Protein AF-A0A2N6AEU6-F1 (afdb_monomer_lite)

pLDDT: mean 88.81, std 8.52, range [43.31, 97.0]

Radius of gyration: 17.09 Å; chains: 1; bounding box: 37×37×61 Å

Foldseek 3Di:
DDDPAFDDDPNAGAWDWLQNCCCVPPVDSDPVCSVVSVVVVVVVPQDDDDDDLQCAAAQVSHTFQSVVSVVVVVVCVVVVAFEKEWDWADPDPFKIKIWIAGPVRTIIIHIATPVCRLVRVLSRQVNVCVVVVGAYEYRYGHNVNVSQLVCQVVVVHQFNDDDDPYTYGYDNVRHPVSVVVVVVVVVVVD

Sequence (190 aa):
MIPQHNLKKNSQNLFWTTHSLFEPLYGSTADTNTRATEREIEKSGIFPGYLKEAQVTDYLGRLAKKLVLFSVVNKQKVKRHLVLFAQLKKIDNKQSILLLHDGRLRRRWAFLENDSLIDDLKKCLQILVAQEQRNITLIPSGEVVKWLCEISKDAGSSILESFDEFKLDAPFEIYQSFIDDISRSTLYSL

Secondary structure (DSSP, 8-state):
----S-EEETTEEE-EETGGGHHHHHS---GGGHHHHHHHHHHH--SPPPPPGGG-B-TTSPBP-HHHHHHHHHHHHHTT-EEEEEEEEE-SSSEEEEEEE-TT--EEEEEEEGGGHHHHHHHHHHHHHHHH-S-EEEEEETHHHHHHHHHHHHHTSSEEEEETTEEEE--GGG-HHHHHHHHHHHHT--

Structure (mmCIF, N/CA/C/O backbone):
data_AF-A0A2N6AEU6-F1
#
_entry.id   AF-A0A2N6AEU6-F1
#
loop_
_atom_site.group_PDB
_atom_site.id
_atom_site.type_symbol
_atom_site.label_atom_id
_atom_site.label_alt_id
_atom_site.label_comp_id
_atom_site.label_asym_id
_atom_site.label_entity_id
_atom_site.label_seq_id
_atom_site.pdbx_PDB_ins_code
_atom_site.Cartn_x
_atom_site.Cartn_y
_atom_site.Cartn_z
_atom_site.occupancy
_atom_site.B_iso_or_equiv
_atom_site.auth_seq_id
_atom_site.auth_comp_id
_atom_site.auth_asym_id
_atom_site.auth_atom_id
_atom_site.pdbx_PDB_model_num
ATOM 1 N N . MET A 1 1 ? 13.573 -10.209 -17.061 1.00 76.62 1 MET A N 1
ATOM 2 C CA . MET A 1 1 ? 13.696 -10.225 -15.583 1.00 76.62 1 MET A CA 1
ATOM 3 C C . MET A 1 1 ? 13.052 -8.957 -15.049 1.00 76.62 1 MET A C 1
ATOM 5 O O . MET A 1 1 ? 13.258 -7.916 -15.658 1.00 76.62 1 MET A O 1
ATOM 9 N N . ILE A 1 2 ? 12.256 -9.032 -13.979 1.00 85.12 2 ILE A N 1
ATOM 10 C CA . ILE A 1 2 ? 11.606 -7.840 -13.407 1.00 85.12 2 ILE A CA 1
ATOM 11 C C . ILE A 1 2 ? 12.647 -7.018 -12.635 1.00 85.12 2 ILE A C 1
ATOM 13 O O . ILE A 1 2 ? 13.365 -7.603 -11.823 1.00 85.12 2 ILE A O 1
ATOM 17 N N . PRO A 1 3 ? 12.745 -5.696 -12.862 1.00 87.12 3 PRO A N 1
ATOM 18 C CA . PRO A 1 3 ? 13.630 -4.826 -12.094 1.00 87.12 3 PRO A CA 1
ATOM 19 C C . PRO A 1 3 ? 13.337 -4.879 -10.586 1.00 87.12 3 PRO A C 1
ATOM 21 O O . PRO A 1 3 ? 12.188 -4.732 -10.175 1.00 87.12 3 PRO A O 1
ATOM 24 N N . GLN A 1 4 ? 14.383 -5.056 -9.772 1.00 87.81 4 GLN A N 1
ATOM 25 C CA . GLN A 1 4 ? 14.322 -5.092 -8.299 1.00 87.81 4 GLN A CA 1
ATOM 26 C C . GLN A 1 4 ? 14.890 -3.813 -7.662 1.00 87.81 4 GLN A C 1
ATOM 28 O O . GLN A 1 4 ? 15.719 -3.835 -6.760 1.00 87.81 4 GLN A O 1
ATOM 33 N N . HIS A 1 5 ? 14.505 -2.669 -8.213 1.00 88.81 5 HIS A N 1
ATOM 34 C CA . HIS A 1 5 ? 14.852 -1.342 -7.711 1.00 88.81 5 HIS A CA 1
ATOM 35 C C . HIS A 1 5 ? 13.708 -0.388 -8.036 1.00 88.81 5 HIS A C 1
ATOM 37 O O . HIS A 1 5 ? 12.913 -0.672 -8.929 1.00 88.81 5 HIS A O 1
ATOM 43 N N . ASN A 1 6 ? 13.606 0.746 -7.344 1.00 89.75 6 ASN A N 1
ATOM 44 C CA . ASN A 1 6 ? 12.576 1.744 -7.645 1.00 89.75 6 ASN A CA 1
ATOM 45 C C . ASN A 1 6 ? 12.786 2.388 -9.018 1.00 89.75 6 ASN A C 1
ATOM 47 O O . ASN A 1 6 ? 13.917 2.701 -9.393 1.00 89.75 6 ASN A O 1
ATOM 51 N N . LEU A 1 7 ? 11.690 2.613 -9.750 1.00 87.81 7 LEU A N 1
ATOM 52 C CA . LEU A 1 7 ? 11.720 3.353 -11.007 1.00 87.81 7 LEU A CA 1
ATOM 53 C C . LEU A 1 7 ? 12.266 4.753 -10.726 1.00 87.81 7 LEU A C 1
ATOM 55 O O . LEU A 1 7 ? 11.830 5.397 -9.776 1.00 87.81 7 LEU A O 1
ATOM 59 N N . LYS A 1 8 ? 13.199 5.232 -11.550 1.00 88.69 8 LYS A N 1
ATOM 60 C CA . LYS A 1 8 ? 13.748 6.584 -11.423 1.00 88.69 8 LYS A CA 1
ATOM 61 C C . LYS A 1 8 ? 13.391 7.426 -12.636 1.00 88.69 8 LYS A C 1
ATOM 63 O O . LYS A 1 8 ? 13.631 7.017 -13.768 1.00 88.69 8 LYS A O 1
ATOM 68 N N . LYS A 1 9 ? 12.878 8.631 -12.396 1.00 83.44 9 LYS A N 1
ATOM 69 C CA . LYS A 1 9 ? 12.691 9.669 -13.416 1.00 83.44 9 LYS A CA 1
ATOM 70 C C . LYS A 1 9 ? 13.196 10.989 -12.854 1.00 83.44 9 LYS A C 1
ATOM 72 O O . LYS A 1 9 ? 12.788 11.376 -11.768 1.00 83.44 9 LYS A O 1
ATOM 77 N N . ASN A 1 10 ? 14.103 11.663 -13.564 1.00 81.88 10 ASN A N 1
ATOM 78 C CA . ASN A 1 10 ? 14.735 12.910 -13.104 1.00 81.88 10 ASN A CA 1
ATOM 79 C C . ASN A 1 10 ? 15.289 12.806 -11.664 1.00 81.88 10 ASN A C 1
ATOM 81 O O . ASN A 1 10 ? 15.075 13.692 -10.843 1.00 81.88 10 ASN A O 1
ATOM 85 N N . SER A 1 11 ? 15.951 11.687 -11.345 1.00 79.44 11 SER A N 1
ATOM 86 C CA . SER A 1 11 ? 16.486 11.363 -10.008 1.00 79.44 11 SER A CA 1
ATOM 87 C C . SER A 1 11 ? 15.453 11.187 -8.884 1.00 79.44 11 SER A C 1
ATOM 89 O O . SER A 1 11 ? 15.843 10.951 -7.743 1.00 79.44 11 SER A O 1
ATOM 91 N N . GLN A 1 12 ? 14.154 11.229 -9.187 1.00 80.12 12 GLN A N 1
ATOM 92 C CA . GLN A 1 12 ? 13.081 10.938 -8.239 1.00 80.12 12 GLN A CA 1
ATOM 93 C C . GLN A 1 12 ? 12.627 9.486 -8.373 1.00 80.12 12 GLN A C 1
ATOM 95 O O . GLN A 1 12 ? 12.491 8.970 -9.487 1.00 80.12 12 GLN A O 1
ATOM 100 N N . ASN A 1 13 ? 12.391 8.833 -7.235 1.00 87.75 13 ASN A N 1
ATOM 101 C CA . ASN A 1 13 ? 11.775 7.511 -7.207 1.00 87.75 13 ASN A CA 1
ATOM 102 C C . ASN A 1 13 ? 10.296 7.627 -7.604 1.00 87.75 13 ASN A C 1
ATOM 104 O O . ASN A 1 13 ? 9.620 8.577 -7.220 1.00 87.75 13 ASN A O 1
ATOM 108 N N . LEU A 1 14 ? 9.804 6.643 -8.347 1.00 90.00 14 LEU A N 1
ATOM 109 C CA . LEU A 1 14 ? 8.418 6.512 -8.780 1.00 90.00 14 LEU A CA 1
ATOM 110 C C . LEU A 1 14 ? 7.903 5.107 -8.477 1.00 90.00 14 LEU A C 1
ATOM 112 O O . LEU A 1 14 ? 8.677 4.149 -8.382 1.00 90.00 14 LEU A O 1
ATOM 116 N N . PHE A 1 15 ? 6.579 4.979 -8.399 1.00 93.62 15 PHE A N 1
ATOM 117 C CA . PHE A 1 15 ? 5.956 3.663 -8.395 1.00 93.62 15 PHE A CA 1
ATOM 118 C C . PHE A 1 15 ? 6.079 3.023 -9.769 1.00 93.62 15 PHE A C 1
ATOM 120 O O . PHE A 1 15 ? 5.774 3.632 -10.799 1.00 93.62 15 PHE A O 1
ATOM 127 N N . TRP A 1 16 ? 6.429 1.745 -9.768 1.00 94.06 16 TRP A N 1
ATOM 128 C CA . TRP A 1 16 ? 6.216 0.901 -10.925 1.00 94.06 16 TRP A CA 1
ATOM 129 C C . TRP A 1 16 ? 4.729 0.668 -11.152 1.00 94.06 16 TRP A C 1
ATOM 131 O O . TRP A 1 16 ? 3.941 0.624 -10.211 1.00 94.06 16 TRP A O 1
ATOM 141 N N . THR A 1 17 ? 4.362 0.457 -12.408 1.00 92.81 17 THR A N 1
ATOM 142 C CA . THR A 1 17 ? 3.053 -0.020 -12.856 1.00 92.81 17 THR A CA 1
ATOM 143 C C . THR A 1 17 ? 3.270 -1.120 -13.890 1.00 92.81 17 THR A C 1
ATOM 145 O O . THR A 1 17 ? 4.367 -1.252 -14.437 1.00 92.81 17 THR A O 1
ATOM 148 N N . THR A 1 18 ? 2.228 -1.880 -14.230 1.00 90.94 18 THR A N 1
ATOM 149 C CA . THR A 1 18 ? 2.314 -2.844 -15.340 1.00 90.94 18 THR A CA 1
ATOM 150 C C . THR A 1 18 ? 2.801 -2.166 -16.629 1.00 90.94 18 THR A C 1
ATOM 152 O O . THR A 1 18 ? 3.679 -2.690 -17.303 1.00 90.94 18 THR A O 1
ATOM 155 N N . HIS A 1 19 ? 2.304 -0.966 -16.944 1.00 90.06 19 HIS A N 1
ATOM 156 C CA . HIS A 1 19 ? 2.711 -0.237 -18.147 1.00 90.06 19 HIS A CA 1
ATOM 157 C C . HIS A 1 19 ? 4.175 0.230 -18.086 1.00 90.06 19 HIS A C 1
ATOM 159 O O . HIS A 1 19 ? 4.891 0.171 -19.082 1.00 90.06 19 HIS A O 1
ATOM 165 N N . SER A 1 20 ? 4.670 0.659 -16.918 1.00 90.81 20 SER A N 1
ATOM 166 C CA . SER A 1 20 ? 6.065 1.112 -16.801 1.00 90.81 20 SER A CA 1
ATOM 167 C C . SER A 1 20 ? 7.089 -0.019 -16.960 1.00 90.81 20 SER A C 1
ATOM 169 O O . SER A 1 20 ? 8.274 0.265 -17.101 1.00 90.81 20 SER A O 1
ATOM 171 N N . LEU A 1 21 ? 6.654 -1.284 -16.963 1.00 90.00 21 LEU A N 1
ATOM 172 C CA . LEU A 1 21 ? 7.497 -2.434 -17.295 1.00 90.00 21 LEU A CA 1
ATOM 173 C C . LEU A 1 21 ? 7.624 -2.700 -18.798 1.00 90.00 21 LEU A C 1
ATOM 175 O O . LEU A 1 21 ? 8.474 -3.504 -19.172 1.00 90.00 21 LEU A O 1
ATOM 179 N N . PHE A 1 22 ? 6.827 -2.063 -19.661 1.00 91.06 22 PHE A N 1
ATOM 180 C CA . PHE A 1 22 ? 6.866 -2.380 -21.091 1.00 91.06 22 PHE A CA 1
ATOM 181 C C . PHE A 1 22 ? 8.231 -2.059 -21.701 1.00 91.06 22 PHE A C 1
ATOM 183 O O . PHE A 1 22 ? 8.832 -2.912 -22.352 1.00 91.06 22 PHE A O 1
ATOM 190 N N . GLU A 1 23 ? 8.760 -0.873 -21.400 1.00 88.62 23 GLU A N 1
ATOM 191 C CA . GLU A 1 23 ? 10.058 -0.442 -21.909 1.00 88.62 23 GLU A CA 1
ATOM 192 C C . GLU A 1 23 ? 11.206 -1.335 -21.389 1.00 88.62 23 GLU A C 1
ATOM 194 O O . GLU A 1 23 ? 11.917 -1.908 -22.213 1.00 88.62 23 GLU A O 1
ATOM 199 N N . PRO A 1 24 ? 11.362 -1.594 -20.071 1.00 88.25 24 PRO A N 1
ATOM 200 C CA . PRO A 1 24 ? 12.420 -2.486 -19.584 1.00 88.25 24 PRO A CA 1
ATOM 201 C C . PRO A 1 24 ? 12.330 -3.942 -20.055 1.00 88.25 24 PRO A C 1
ATOM 203 O O . PRO A 1 24 ? 13.353 -4.622 -20.098 1.00 88.25 24 PRO A O 1
ATOM 206 N N . LEU A 1 25 ? 11.127 -4.457 -20.336 1.00 86.88 25 LEU A N 1
ATOM 207 C CA . LEU A 1 25 ? 10.944 -5.861 -20.720 1.00 86.88 25 LEU A CA 1
ATOM 208 C C . LEU A 1 25 ? 10.985 -6.088 -22.233 1.00 86.88 25 LEU A C 1
ATOM 210 O O . LEU A 1 25 ? 11.421 -7.156 -22.659 1.00 86.88 25 LEU A O 1
ATOM 214 N N . TYR A 1 26 ? 10.526 -5.121 -23.029 1.00 88.69 26 TYR A N 1
ATOM 215 C CA . TYR A 1 26 ? 10.305 -5.303 -24.467 1.00 88.69 26 TYR A CA 1
ATOM 216 C C . TYR A 1 26 ? 10.955 -4.223 -25.340 1.00 88.69 26 TYR A C 1
ATOM 218 O O . TYR A 1 26 ? 10.874 -4.333 -26.561 1.00 88.69 26 TYR A O 1
ATOM 226 N N . GLY A 1 27 ? 11.571 -3.187 -24.755 1.00 86.69 27 GLY A N 1
ATOM 227 C CA . GLY A 1 27 ? 12.130 -2.050 -25.503 1.00 86.69 27 GLY A CA 1
ATOM 228 C C . GLY A 1 27 ? 11.072 -1.276 -26.296 1.00 86.69 27 GLY A C 1
ATOM 229 O O . GLY A 1 27 ? 11.350 -0.757 -27.375 1.00 86.69 27 GLY A O 1
ATOM 230 N N . SER A 1 28 ? 9.823 -1.312 -25.828 1.00 84.19 28 SER A N 1
ATOM 231 C CA . SER A 1 28 ? 8.687 -0.653 -26.461 1.00 84.19 28 SER A CA 1
ATOM 232 C C . SER A 1 28 ? 7.642 -0.302 -25.416 1.00 84.19 28 SER A C 1
ATOM 234 O O . SER A 1 28 ? 7.378 -1.089 -24.511 1.00 84.19 28 SER A O 1
ATOM 236 N N . THR A 1 29 ? 6.967 0.828 -25.596 1.00 82.12 29 THR A N 1
ATOM 237 C CA . THR A 1 29 ? 5.825 1.269 -24.784 1.00 82.12 29 THR A CA 1
ATOM 238 C C . THR A 1 29 ? 4.469 0.856 -25.368 1.00 82.12 29 THR A C 1
ATOM 240 O O . THR A 1 29 ? 3.437 1.351 -24.928 1.00 82.12 29 THR A O 1
ATOM 243 N N . ALA A 1 30 ? 4.440 -0.042 -26.359 1.00 81.62 30 ALA A N 1
ATOM 244 C CA . ALA A 1 30 ? 3.199 -0.464 -27.001 1.00 81.62 30 ALA A CA 1
ATOM 245 C C . ALA A 1 30 ? 2.275 -1.265 -26.059 1.00 81.62 30 ALA A C 1
ATOM 247 O O . ALA A 1 30 ? 2.675 -2.270 -25.463 1.00 81.62 30 ALA A O 1
ATOM 248 N N . ASP A 1 31 ? 0.994 -0.882 -26.016 1.00 75.88 31 ASP A N 1
ATOM 249 C CA . ASP A 1 31 ? -0.039 -1.485 -25.153 1.00 75.88 31 ASP A CA 1
ATOM 250 C C . ASP A 1 31 ? -0.320 -2.973 -25.418 1.00 75.88 31 ASP A C 1
ATOM 252 O O . ASP A 1 31 ? -0.860 -3.686 -24.560 1.00 75.88 31 ASP A O 1
ATOM 256 N N . THR A 1 32 ? 0.104 -3.483 -26.577 1.00 80.38 32 THR A N 1
ATOM 257 C CA . THR A 1 32 ? 0.002 -4.901 -26.952 1.00 80.38 32 THR A CA 1
ATOM 258 C C . THR A 1 32 ? 0.726 -5.831 -25.976 1.00 80.38 32 THR A C 1
ATOM 260 O O . THR A 1 32 ? 0.408 -7.019 -25.912 1.00 80.38 32 THR A O 1
ATOM 263 N N . ASN A 1 33 ? 1.650 -5.301 -25.169 1.00 83.56 33 ASN A N 1
ATOM 264 C CA . ASN A 1 33 ? 2.469 -6.079 -24.245 1.00 83.56 33 ASN A CA 1
ATOM 265 C C . ASN A 1 33 ? 1.789 -6.384 -22.902 1.00 83.56 33 ASN A C 1
ATOM 267 O O . ASN A 1 33 ? 2.303 -7.197 -22.140 1.00 83.56 33 ASN A O 1
ATOM 271 N N . THR A 1 34 ? 0.602 -5.830 -22.621 1.00 86.06 34 THR A N 1
ATOM 272 C CA . THR A 1 34 ? -0.073 -5.957 -21.312 1.00 86.06 34 THR A CA 1
ATOM 273 C C . THR A 1 34 ? -0.162 -7.402 -20.797 1.00 86.06 34 THR A C 1
ATOM 275 O O . THR A 1 34 ? 0.255 -7.691 -19.676 1.00 86.06 34 THR A O 1
ATOM 278 N N . ARG A 1 35 ? -0.670 -8.339 -21.613 1.00 86.31 35 ARG A N 1
ATOM 279 C CA . ARG A 1 35 ? -0.821 -9.752 -21.204 1.00 86.31 35 ARG A CA 1
ATOM 280 C C . ARG A 1 35 ? 0.520 -10.454 -20.999 1.00 86.31 35 ARG A C 1
ATOM 282 O O . ARG A 1 35 ? 0.630 -11.312 -20.126 1.00 86.31 35 ARG A O 1
ATOM 289 N N . ALA A 1 36 ? 1.519 -10.116 -21.813 1.00 88.00 36 ALA A N 1
ATOM 290 C CA . ALA A 1 36 ? 2.857 -10.673 -21.680 1.00 88.00 36 ALA A CA 1
ATOM 291 C C . ALA A 1 36 ? 3.505 -10.188 -20.374 1.00 88.00 36 ALA A C 1
ATOM 293 O O . ALA A 1 36 ? 4.039 -11.007 -19.630 1.00 88.00 36 ALA A O 1
ATOM 294 N N . THR A 1 37 ? 3.360 -8.900 -20.051 1.00 89.00 37 THR A N 1
ATOM 295 C CA . THR A 1 37 ? 3.877 -8.307 -18.814 1.00 89.00 37 THR A CA 1
ATOM 296 C C . THR A 1 37 ? 3.255 -8.934 -17.577 1.00 89.00 37 THR A C 1
ATOM 298 O O . THR A 1 37 ? 3.982 -9.330 -16.672 1.00 89.00 37 THR A O 1
ATOM 301 N N . GLU A 1 38 ? 1.925 -9.070 -17.530 1.00 88.44 38 GLU A N 1
ATOM 302 C CA . GLU A 1 38 ? 1.248 -9.702 -16.386 1.00 88.44 38 GLU A CA 1
ATOM 303 C C . GLU A 1 38 ? 1.717 -11.150 -16.188 1.00 88.44 38 GLU A C 1
ATOM 305 O O . GLU A 1 38 ? 1.980 -11.569 -15.063 1.00 88.44 38 GLU A O 1
ATOM 310 N N . ARG A 1 39 ? 1.944 -11.894 -17.279 1.00 87.75 39 ARG A N 1
ATOM 311 C CA . ARG A 1 39 ? 2.505 -13.249 -17.203 1.00 87.75 39 ARG A CA 1
ATOM 312 C C . ARG A 1 39 ? 3.928 -13.260 -16.634 1.00 87.75 39 ARG A C 1
ATOM 314 O O . ARG A 1 39 ? 4.273 -14.177 -15.894 1.00 87.75 39 ARG A O 1
ATOM 321 N N . GLU A 1 40 ? 4.762 -12.277 -16.967 1.00 89.44 40 GLU A N 1
ATOM 322 C CA . GLU A 1 40 ? 6.106 -12.153 -16.386 1.00 89.44 40 GLU A CA 1
ATOM 323 C C . GLU A 1 40 ? 6.054 -11.774 -14.895 1.00 89.44 40 GLU A C 1
ATOM 325 O O . GLU A 1 40 ? 6.785 -12.358 -14.092 1.00 89.44 40 GLU A O 1
ATOM 330 N N . ILE A 1 41 ? 5.138 -10.877 -14.502 1.00 89.38 41 ILE A N 1
ATOM 331 C CA . ILE A 1 41 ? 4.834 -10.542 -13.097 1.00 89.38 41 ILE A CA 1
ATOM 332 C C . ILE A 1 41 ? 4.466 -11.803 -12.313 1.00 89.38 41 ILE A C 1
ATOM 334 O O . ILE A 1 41 ? 5.057 -12.062 -11.265 1.00 89.38 41 ILE A O 1
ATOM 338 N N . GLU A 1 42 ? 3.546 -12.617 -12.824 1.00 87.31 42 GLU A N 1
ATOM 339 C CA . GLU A 1 42 ? 3.122 -13.860 -12.171 1.00 87.31 42 GLU A CA 1
ATOM 340 C C . GLU A 1 42 ? 4.266 -14.872 -12.048 1.00 87.31 42 GLU A C 1
ATOM 342 O O . GLU A 1 42 ? 4.500 -15.408 -10.963 1.00 87.31 42 GLU A O 1
ATOM 347 N N . LYS A 1 43 ? 5.028 -15.088 -13.129 1.00 89.12 43 LYS A N 1
ATOM 348 C CA . LYS A 1 43 ? 6.176 -16.011 -13.135 1.00 89.12 43 LYS A CA 1
ATOM 349 C C . LYS A 1 43 ? 7.260 -15.633 -12.131 1.00 89.12 43 LYS A C 1
ATOM 351 O O . LYS A 1 43 ? 7.959 -16.518 -11.649 1.00 89.12 43 LYS A O 1
ATOM 356 N N . SER A 1 44 ? 7.427 -14.344 -11.832 1.00 87.88 44 SER A N 1
ATOM 357 C CA . SER A 1 44 ? 8.472 -13.890 -10.910 1.00 87.88 44 SER A CA 1
ATOM 358 C C . SER A 1 44 ? 8.278 -14.387 -9.475 1.00 87.88 44 SER A C 1
ATOM 360 O O . SER A 1 44 ? 9.249 -14.476 -8.730 1.00 87.88 44 SER A O 1
ATOM 362 N N . GLY A 1 45 ? 7.036 -14.663 -9.056 1.00 86.38 45 GLY A N 1
ATOM 363 C CA . GLY A 1 45 ? 6.707 -15.078 -7.688 1.00 86.38 45 GLY A CA 1
ATOM 364 C C . GLY A 1 45 ? 6.962 -14.024 -6.598 1.00 86.38 45 GLY A C 1
ATOM 365 O O . GLY A 1 45 ? 6.651 -14.268 -5.427 1.00 86.38 45 GLY A O 1
ATOM 366 N N . ILE A 1 46 ? 7.486 -12.839 -6.940 1.00 86.81 46 ILE A N 1
ATOM 367 C CA . ILE A 1 46 ? 7.885 -11.823 -5.952 1.00 86.81 46 ILE A CA 1
ATOM 368 C C . ILE A 1 46 ? 6.688 -11.051 -5.399 1.00 86.81 46 ILE A C 1
ATOM 370 O O . ILE A 1 46 ? 6.693 -10.666 -4.236 1.00 86.81 46 ILE A O 1
ATOM 374 N N . PHE A 1 47 ? 5.613 -10.894 -6.173 1.00 87.75 47 PHE A N 1
ATOM 375 C CA . PHE A 1 47 ? 4.436 -10.129 -5.757 1.00 87.75 47 PHE A CA 1
ATOM 376 C C . PHE A 1 47 ? 3.446 -10.984 -4.960 1.00 87.75 47 PHE A C 1
ATOM 378 O O . PHE A 1 47 ? 3.314 -12.182 -5.226 1.00 87.75 47 PHE A O 1
ATOM 385 N N . PRO A 1 48 ? 2.753 -10.421 -3.956 1.00 84.19 48 PRO A N 1
ATOM 386 C CA . PRO A 1 48 ? 1.595 -11.088 -3.381 1.00 84.19 48 PRO A CA 1
ATOM 387 C C . PRO A 1 48 ? 0.438 -11.117 -4.394 1.00 84.19 48 PRO A C 1
ATOM 389 O O . PRO A 1 48 ? 0.350 -10.290 -5.306 1.00 84.19 48 PRO A O 1
ATOM 392 N N . GLY A 1 49 ? -0.462 -12.090 -4.237 1.00 85.00 49 GLY A N 1
ATOM 393 C CA . GLY A 1 49 ? -1.726 -12.103 -4.973 1.00 85.00 49 GLY A CA 1
ATOM 394 C C . GLY A 1 49 ? -2.605 -10.910 -4.584 1.00 85.00 49 GLY A C 1
ATOM 395 O O . GLY A 1 49 ? -2.431 -10.336 -3.511 1.00 85.00 49 GLY A O 1
ATOM 396 N N . TYR A 1 50 ? -3.559 -10.553 -5.446 1.00 86.75 50 TYR A N 1
ATOM 397 C CA . TYR A 1 50 ? -4.496 -9.461 -5.175 1.00 86.75 50 TYR A CA 1
ATOM 398 C C . TYR A 1 50 ? -5.300 -9.695 -3.897 1.00 86.75 50 TYR A C 1
ATOM 400 O O . TYR A 1 50 ? -5.824 -10.790 -3.674 1.00 86.75 50 TYR A O 1
ATOM 408 N N . LEU A 1 51 ? -5.462 -8.637 -3.109 1.00 90.62 51 LEU A N 1
ATOM 409 C CA . LEU A 1 51 ? -6.261 -8.661 -1.899 1.00 90.62 51 LEU A CA 1
ATOM 410 C C . LEU A 1 51 ? -7.740 -8.461 -2.233 1.00 90.62 51 LEU A C 1
ATOM 412 O O . LEU A 1 51 ? -8.137 -7.451 -2.815 1.00 90.62 51 LEU A O 1
ATOM 416 N N . LYS A 1 52 ? -8.588 -9.409 -1.832 1.00 89.50 52 LYS A N 1
ATOM 417 C CA . LYS A 1 52 ? -10.040 -9.188 -1.821 1.00 89.50 52 LYS A CA 1
ATOM 418 C C . LYS A 1 52 ? -10.428 -8.444 -0.546 1.00 89.50 52 LYS A C 1
ATOM 420 O O . LYS A 1 52 ? -9.858 -8.697 0.509 1.00 89.50 52 LYS A O 1
ATOM 425 N N . GLU A 1 53 ? -11.473 -7.618 -0.603 1.00 88.62 53 GLU A N 1
ATOM 426 C CA . GLU A 1 53 ? -11.994 -6.887 0.570 1.00 88.62 53 GLU A CA 1
ATOM 427 C C . GLU A 1 53 ? -12.252 -7.808 1.778 1.00 88.62 53 GLU A C 1
ATOM 429 O O . GLU A 1 53 ? -11.938 -7.470 2.914 1.00 88.62 53 GLU A O 1
ATOM 434 N N . ALA A 1 54 ? -12.756 -9.022 1.535 1.00 88.94 54 ALA A N 1
ATOM 435 C CA . ALA A 1 54 ? -13.028 -10.009 2.580 1.00 88.94 54 ALA A CA 1
ATOM 436 C C . ALA A 1 54 ? -11.772 -10.627 3.231 1.00 88.94 54 ALA A C 1
ATOM 438 O O . ALA A 1 54 ? -11.916 -11.376 4.194 1.00 88.94 54 ALA A O 1
ATOM 439 N N . GLN A 1 55 ? -10.580 -10.357 2.693 1.00 93.62 55 GLN A N 1
ATOM 440 C CA . GLN A 1 55 ? -9.287 -10.872 3.153 1.00 93.62 55 GLN A CA 1
ATOM 441 C C . GLN A 1 55 ? -8.442 -9.799 3.850 1.00 93.62 55 GLN A C 1
ATOM 443 O O . GLN A 1 55 ? -7.328 -10.097 4.268 1.00 93.62 55 GLN A O 1
ATOM 448 N N . VAL A 1 56 ? -8.943 -8.565 3.963 1.00 96.25 56 VAL A N 1
ATOM 449 C CA . VAL A 1 56 ? -8.240 -7.485 4.661 1.00 96.25 56 VAL A CA 1
ATOM 450 C C . VAL A 1 56 ? -8.106 -7.851 6.139 1.00 96.25 56 VAL A C 1
ATOM 452 O O . VAL A 1 56 ? -9.105 -8.145 6.802 1.00 96.25 56 VAL A O 1
ATOM 455 N N . THR A 1 57 ? -6.880 -7.816 6.658 1.00 96.62 57 THR A N 1
ATOM 456 C 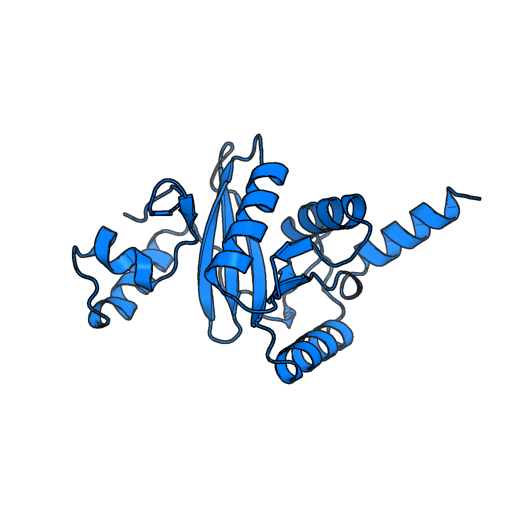CA . THR A 1 57 ? -6.559 -8.114 8.061 1.00 96.62 57 THR A CA 1
ATOM 457 C C . THR A 1 57 ? -5.745 -7.003 8.703 1.00 96.62 57 THR A C 1
ATOM 459 O O . THR A 1 57 ? -5.022 -6.278 8.022 1.00 96.62 57 THR A O 1
ATOM 462 N N . ASP A 1 58 ? -5.798 -6.910 10.028 1.00 95.31 58 ASP A N 1
ATOM 463 C CA . ASP A 1 58 ? -4.829 -6.136 10.799 1.00 95.31 58 ASP A CA 1
ATOM 464 C C . ASP A 1 58 ? -3.444 -6.817 10.851 1.00 95.31 58 ASP A C 1
ATOM 466 O O . ASP A 1 58 ? -3.223 -7.889 10.271 1.00 95.31 58 ASP A O 1
ATOM 470 N N . TYR A 1 59 ? -2.498 -6.188 11.556 1.00 93.69 59 TYR A N 1
ATOM 471 C CA . TYR A 1 59 ? -1.136 -6.701 11.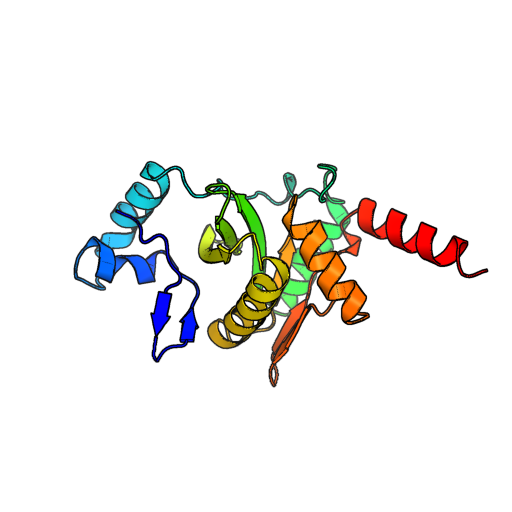739 1.00 93.69 59 TYR A CA 1
ATOM 472 C C . TYR A 1 59 ? -1.047 -7.930 12.664 1.00 93.69 59 TYR A C 1
ATOM 474 O O . TYR A 1 59 ? -0.002 -8.574 12.709 1.00 93.69 59 TYR A O 1
ATOM 482 N N . LEU A 1 60 ? -2.123 -8.274 13.381 1.00 93.81 60 LEU A N 1
ATOM 483 C CA . LEU A 1 60 ? -2.249 -9.500 14.178 1.00 93.81 60 LEU A CA 1
ATOM 484 C C . LEU A 1 60 ? -2.933 -10.630 13.386 1.00 93.81 60 LEU A C 1
ATOM 486 O O . LEU A 1 60 ? -3.185 -11.701 13.936 1.00 93.81 60 LEU A O 1
ATOM 490 N N . GLY A 1 61 ? -3.266 -10.395 12.112 1.00 94.25 61 GLY A N 1
ATOM 491 C CA . GLY A 1 61 ? -3.958 -11.352 11.248 1.00 94.25 61 GLY A CA 1
ATOM 492 C C . GLY A 1 61 ? -5.469 -11.434 11.482 1.00 94.25 61 GLY A C 1
ATOM 493 O O . GLY A 1 61 ? -6.127 -12.306 10.915 1.00 94.25 61 GLY A O 1
ATOM 494 N N . ARG A 1 62 ? -6.055 -10.542 12.288 1.00 95.25 62 ARG A N 1
ATOM 495 C CA . ARG A 1 62 ? -7.505 -10.514 12.523 1.00 95.25 62 ARG A CA 1
ATOM 496 C C . ARG A 1 62 ? -8.192 -9.816 11.357 1.00 95.25 62 ARG A C 1
ATOM 498 O O . ARG A 1 62 ? -7.723 -8.785 10.883 1.00 95.25 62 ARG A O 1
ATOM 505 N N . LEU A 1 63 ? -9.320 -10.353 10.902 1.00 96.69 63 LEU A N 1
ATOM 506 C CA . LEU A 1 63 ? -10.081 -9.763 9.798 1.00 96.69 63 LEU A CA 1
ATOM 507 C C . LEU A 1 63 ? -10.587 -8.356 10.141 1.00 96.69 63 LEU A C 1
ATOM 509 O O . LEU A 1 63 ? -11.062 -8.102 11.249 1.00 96.69 63 LEU A O 1
ATOM 513 N N . ALA A 1 64 ? -10.552 -7.466 9.151 1.00 96.31 64 ALA A N 1
ATOM 514 C CA . ALA A 1 64 ? -11.184 -6.160 9.244 1.00 96.31 64 ALA A CA 1
ATOM 515 C C . ALA A 1 64 ? -12.709 -6.290 9.394 1.00 96.31 64 ALA A C 1
ATOM 517 O O . ALA A 1 64 ? -13.350 -7.230 8.905 1.00 96.31 64 ALA A O 1
ATOM 518 N N . LYS A 1 65 ? -13.317 -5.296 10.045 1.00 95.12 65 LYS A N 1
ATOM 519 C CA . LYS A 1 65 ? -14.767 -5.213 10.237 1.00 95.12 65 LYS A CA 1
ATOM 520 C C . LYS A 1 65 ? -15.452 -4.992 8.888 1.00 95.12 65 LYS A C 1
ATOM 522 O O . LYS A 1 65 ? -15.551 -3.863 8.416 1.00 95.12 65 LYS A O 1
ATOM 527 N N . LYS A 1 66 ? -15.962 -6.070 8.282 1.00 93.31 66 LYS A N 1
ATOM 528 C CA . LYS A 1 66 ? -16.512 -6.083 6.910 1.00 93.31 66 LYS A CA 1
ATOM 529 C C . LYS A 1 66 ? -17.506 -4.953 6.623 1.00 93.31 66 LYS A C 1
ATOM 531 O O . LYS A 1 66 ? -17.381 -4.285 5.604 1.00 93.31 66 LYS A O 1
ATOM 536 N N . LEU A 1 67 ? -18.468 -4.719 7.519 1.00 93.88 67 LEU A N 1
ATOM 537 C CA . LEU A 1 67 ? -19.480 -3.669 7.336 1.00 93.88 67 LEU A CA 1
ATOM 538 C C . LEU A 1 67 ? -18.872 -2.258 7.369 1.00 93.88 67 LEU A C 1
ATOM 540 O O . LEU A 1 67 ? -19.273 -1.399 6.585 1.00 93.88 67 LEU A O 1
ATOM 544 N N . VAL A 1 68 ? -17.885 -2.031 8.241 1.00 94.38 68 VAL A N 1
ATOM 545 C CA . VAL A 1 68 ? -17.173 -0.748 8.337 1.00 94.38 68 VAL A CA 1
ATOM 546 C C . VAL A 1 68 ? -16.329 -0.538 7.085 1.00 94.38 68 VAL A C 1
ATOM 548 O O . VAL A 1 68 ? -16.461 0.497 6.441 1.00 94.38 68 VAL A O 1
ATOM 551 N N . LEU A 1 69 ? -15.551 -1.548 6.680 1.00 95.00 69 LEU A N 1
ATOM 552 C CA . LEU A 1 69 ? -14.746 -1.517 5.458 1.00 95.00 69 LEU A CA 1
ATOM 553 C C . LEU A 1 69 ? -15.603 -1.198 4.226 1.00 95.00 69 LEU A C 1
ATOM 555 O O . LEU A 1 69 ? -15.294 -0.263 3.492 1.00 95.00 69 LEU A O 1
ATOM 559 N N . PHE A 1 70 ? -16.708 -1.920 4.029 1.00 94.56 70 PHE A N 1
ATOM 560 C CA . PHE A 1 70 ? -17.620 -1.685 2.909 1.00 94.56 70 PHE A CA 1
ATOM 561 C C . PHE A 1 70 ? -18.189 -0.258 2.919 1.00 94.56 70 PHE A C 1
ATOM 563 O O . PHE A 1 70 ? -18.210 0.420 1.891 1.00 94.56 70 PHE A O 1
ATOM 570 N N . SER A 1 71 ? -18.614 0.226 4.091 1.00 94.88 71 SER A N 1
ATOM 571 C CA . SER A 1 71 ? -19.117 1.593 4.261 1.00 94.88 71 SER A CA 1
ATOM 572 C C . SER A 1 71 ? -18.058 2.636 3.905 1.00 94.88 71 SER A C 1
ATOM 574 O O . SER A 1 71 ? -18.339 3.563 3.144 1.00 94.88 71 SER A O 1
ATOM 576 N N . VAL A 1 72 ? -16.827 2.466 4.395 1.00 94.19 72 VAL A N 1
ATOM 577 C CA . VAL A 1 72 ? -15.700 3.357 4.101 1.00 94.19 72 VAL A CA 1
ATOM 578 C C . VAL A 1 72 ? -15.394 3.361 2.606 1.00 94.19 72 VAL A C 1
ATOM 580 O O . VAL A 1 72 ? -15.422 4.424 1.989 1.00 94.19 72 VAL A O 1
ATOM 583 N N . VAL A 1 73 ? -15.194 2.194 1.990 1.00 93.81 73 VAL A N 1
ATOM 584 C CA . VAL A 1 73 ? -14.884 2.081 0.555 1.00 93.81 73 VAL A CA 1
ATOM 585 C C . VAL A 1 73 ? -15.955 2.767 -0.297 1.00 93.81 73 VAL A C 1
ATOM 587 O O . VAL A 1 73 ? -15.625 3.529 -1.208 1.00 93.81 73 VAL A O 1
ATOM 590 N N . ASN A 1 74 ? -17.238 2.560 0.008 1.00 94.81 74 ASN A N 1
ATOM 591 C CA . ASN A 1 74 ? -18.324 3.194 -0.738 1.00 94.81 74 ASN A CA 1
ATOM 592 C C . ASN A 1 74 ? -18.365 4.711 -0.547 1.00 94.81 74 ASN A C 1
ATOM 594 O O . ASN A 1 74 ? -18.513 5.439 -1.528 1.00 94.81 74 ASN A O 1
ATOM 598 N N . LYS A 1 75 ? -18.173 5.206 0.682 1.00 95.44 75 LYS A N 1
ATOM 599 C CA . LYS A 1 75 ? -18.096 6.650 0.954 1.00 95.44 75 LYS A CA 1
ATOM 600 C C . LYS A 1 75 ? -16.976 7.311 0.152 1.00 95.44 75 LYS A C 1
ATOM 602 O O . LYS A 1 75 ? -17.197 8.362 -0.447 1.00 95.44 75 LYS A O 1
ATOM 607 N N . GLN A 1 76 ? -15.797 6.693 0.102 1.00 94.44 76 GLN A N 1
ATOM 608 C CA . GLN A 1 76 ? -14.650 7.244 -0.624 1.00 94.44 76 GLN A CA 1
ATOM 609 C C . GLN A 1 76 ? -14.859 7.196 -2.146 1.00 94.44 76 GLN A C 1
ATOM 611 O O . GLN A 1 76 ? -14.558 8.169 -2.839 1.00 94.44 76 GLN A O 1
ATOM 616 N N . LYS A 1 77 ? -15.488 6.132 -2.670 1.00 91.94 77 LYS A N 1
ATOM 617 C CA . LYS A 1 77 ? -15.903 6.055 -4.083 1.00 91.94 77 LYS A CA 1
ATOM 618 C C . LYS A 1 77 ? -16.879 7.173 -4.465 1.00 91.94 77 LYS A C 1
ATOM 620 O O . LYS A 1 77 ? -16.703 7.783 -5.517 1.00 91.94 77 LYS A O 1
ATOM 625 N N . VAL A 1 78 ? -17.867 7.479 -3.616 1.00 95.81 78 VAL A N 1
ATOM 626 C CA . VAL A 1 78 ? -18.816 8.591 -3.842 1.00 95.81 78 VAL A CA 1
ATOM 627 C C . VAL A 1 78 ? -18.086 9.935 -3.898 1.00 95.81 78 VAL A C 1
ATOM 629 O O . VAL A 1 78 ? -18.367 10.749 -4.774 1.00 95.81 78 VAL A O 1
ATOM 632 N N . LYS A 1 79 ? -17.081 10.137 -3.037 1.00 93.62 79 LYS A N 1
ATOM 633 C CA . LYS A 1 79 ? -16.198 11.317 -3.060 1.00 93.62 79 LYS A CA 1
ATOM 634 C C . LYS A 1 79 ? -15.206 11.330 -4.232 1.00 93.62 79 LYS A C 1
ATOM 636 O O . LYS A 1 79 ? -14.422 12.264 -4.350 1.00 93.62 79 LYS A O 1
ATOM 641 N N . ARG A 1 80 ? -15.225 10.309 -5.099 1.00 91.81 80 ARG A N 1
ATOM 642 C CA . ARG A 1 80 ? -14.276 10.093 -6.207 1.00 91.81 80 ARG A CA 1
ATOM 643 C C . ARG A 1 80 ? -12.811 10.003 -5.764 1.00 91.81 80 ARG A C 1
ATOM 645 O O . ARG A 1 80 ? -11.912 10.227 -6.574 1.00 91.81 80 ARG A O 1
ATOM 652 N N . HIS A 1 81 ? -12.568 9.637 -4.507 1.00 95.44 81 HIS A N 1
ATOM 653 C CA . HIS A 1 81 ? -11.226 9.336 -4.027 1.00 95.44 81 HIS A CA 1
ATOM 654 C C . HIS A 1 81 ? -10.732 8.025 -4.647 1.00 95.44 81 HIS A C 1
ATOM 656 O O . HIS A 1 81 ? -11.507 7.102 -4.923 1.00 95.44 81 HIS A O 1
ATOM 662 N N . LEU A 1 82 ? -9.424 7.937 -4.862 1.00 95.81 82 LEU A N 1
ATOM 663 C CA . LEU A 1 82 ? -8.768 6.716 -5.290 1.00 95.81 82 LEU A CA 1
ATOM 664 C C . LEU A 1 82 ? -8.631 5.772 -4.089 1.00 95.81 82 LEU A C 1
ATOM 666 O O . LEU A 1 82 ? -7.891 6.054 -3.156 1.00 95.81 82 LEU A O 1
ATOM 670 N N . VAL A 1 83 ? -9.326 4.636 -4.119 1.00 96.31 83 VAL A N 1
ATOM 671 C CA . VAL A 1 83 ? -9.187 3.598 -3.088 1.00 96.31 83 VAL A CA 1
ATOM 672 C C . VAL A 1 83 ? -8.122 2.594 -3.519 1.00 96.31 83 VAL A C 1
ATOM 674 O O . VAL A 1 83 ? -8.266 1.969 -4.575 1.00 96.31 83 VAL A O 1
ATOM 677 N N . LEU A 1 84 ? -7.081 2.430 -2.702 1.00 97.00 84 LEU A N 1
ATOM 678 C CA . LEU A 1 84 ? -5.982 1.491 -2.933 1.00 97.00 84 LEU A CA 1
ATOM 679 C C . LEU A 1 84 ? -5.876 0.498 -1.785 1.00 97.00 84 LEU A C 1
ATOM 681 O O . LEU A 1 84 ? -5.838 0.896 -0.629 1.00 97.00 84 LEU A O 1
ATOM 685 N N . PHE A 1 85 ? -5.768 -0.786 -2.099 1.00 96.94 85 PHE A N 1
ATOM 686 C CA . PHE A 1 85 ? -5.413 -1.820 -1.135 1.00 96.94 85 PHE A CA 1
ATOM 687 C C . PHE A 1 85 ? -3.898 -1.946 -1.079 1.00 96.94 85 PHE A C 1
ATOM 689 O O . PHE A 1 85 ? -3.268 -2.018 -2.133 1.00 96.94 85 PHE A O 1
ATOM 696 N N . ALA A 1 86 ? -3.330 -1.969 0.125 1.00 96.81 86 ALA A N 1
ATOM 697 C CA . ALA A 1 86 ? -1.892 -2.038 0.341 1.00 96.81 86 ALA A CA 1
ATOM 698 C C . ALA A 1 86 ? -1.485 -3.340 1.031 1.00 96.81 86 ALA A C 1
ATOM 700 O O . ALA A 1 86 ? -2.081 -3.749 2.028 1.00 96.81 86 ALA A O 1
ATOM 701 N N . GLN A 1 87 ? -0.427 -3.960 0.523 1.00 95.81 87 GLN A N 1
ATOM 702 C CA . GLN A 1 87 ? 0.211 -5.139 1.096 1.00 95.81 87 GLN A CA 1
ATOM 703 C C . GLN A 1 87 ? 1.724 -4.933 1.113 1.00 95.81 87 GLN A C 1
ATOM 705 O O . GLN A 1 87 ? 2.286 -4.357 0.184 1.00 95.81 87 GLN A O 1
ATOM 710 N N . LEU A 1 88 ? 2.384 -5.444 2.149 1.00 94.75 88 LEU A N 1
ATOM 711 C CA . LEU A 1 88 ? 3.840 -5.504 2.228 1.00 94.75 88 LEU A CA 1
ATOM 712 C C . LEU A 1 88 ? 4.274 -6.966 2.110 1.00 94.75 88 LEU A C 1
ATOM 714 O O . LEU A 1 88 ? 3.718 -7.830 2.789 1.00 94.75 88 LEU A O 1
ATOM 718 N N . LYS A 1 89 ? 5.255 -7.248 1.253 1.00 92.94 89 LYS A N 1
ATOM 719 C CA . LYS A 1 89 ? 5.862 -8.577 1.129 1.00 92.94 89 LYS A CA 1
ATOM 720 C C . LYS A 1 89 ? 7.376 -8.461 1.223 1.00 92.94 89 LYS A C 1
ATOM 722 O O . LYS A 1 89 ? 7.985 -7.772 0.413 1.00 92.94 89 LYS A O 1
ATOM 727 N N . LYS A 1 90 ? 7.975 -9.160 2.185 1.00 92.12 90 LYS A N 1
ATOM 728 C CA . LYS A 1 90 ? 9.434 -9.289 2.293 1.00 92.12 90 LYS A CA 1
ATOM 729 C C . LYS A 1 90 ? 9.953 -10.106 1.110 1.00 92.12 90 LYS A C 1
ATOM 731 O O . LYS A 1 90 ? 9.382 -11.156 0.805 1.00 92.12 90 LYS A O 1
ATOM 736 N N . ILE A 1 91 ? 10.986 -9.605 0.437 1.00 89.88 91 ILE A N 1
ATOM 737 C CA . ILE A 1 91 ? 11.703 -10.347 -0.611 1.00 89.88 91 ILE A CA 1
ATOM 738 C C . ILE A 1 91 ? 12.819 -11.146 0.048 1.00 89.88 91 ILE A C 1
ATOM 740 O O . ILE A 1 91 ? 12.917 -12.356 -0.138 1.00 89.88 91 ILE A O 1
ATOM 744 N N . ASP A 1 92 ? 13.633 -10.454 0.840 1.00 89.12 92 ASP A N 1
ATOM 745 C CA . ASP A 1 92 ? 14.767 -10.993 1.573 1.00 89.12 92 ASP A CA 1
ATOM 746 C C . ASP A 1 92 ? 14.998 -10.183 2.864 1.00 89.12 92 ASP A C 1
ATOM 748 O O . ASP A 1 92 ? 14.135 -9.418 3.309 1.00 89.12 92 ASP A O 1
ATOM 752 N N . ASN A 1 93 ? 16.162 -10.366 3.490 1.00 88.75 93 ASN A N 1
ATOM 753 C CA . ASN A 1 93 ? 16.511 -9.680 4.734 1.00 88.75 93 ASN A CA 1
ATOM 754 C C . ASN A 1 93 ? 16.716 -8.169 4.562 1.00 88.75 93 ASN A C 1
ATOM 756 O O . ASN A 1 93 ? 16.583 -7.440 5.540 1.00 88.75 93 ASN A O 1
ATOM 760 N N . LYS A 1 94 ? 17.012 -7.690 3.353 1.00 92.00 94 LYS A N 1
ATOM 761 C CA . LYS A 1 94 ? 17.326 -6.287 3.070 1.00 92.00 94 LYS A CA 1
ATOM 762 C C . LYS A 1 94 ? 16.156 -5.529 2.466 1.00 92.00 94 LYS A C 1
ATOM 764 O O . LYS A 1 94 ? 16.053 -4.336 2.709 1.00 92.00 94 LYS A O 1
ATOM 769 N N . GLN A 1 95 ? 15.274 -6.195 1.725 1.00 92.94 95 GLN A N 1
ATOM 770 C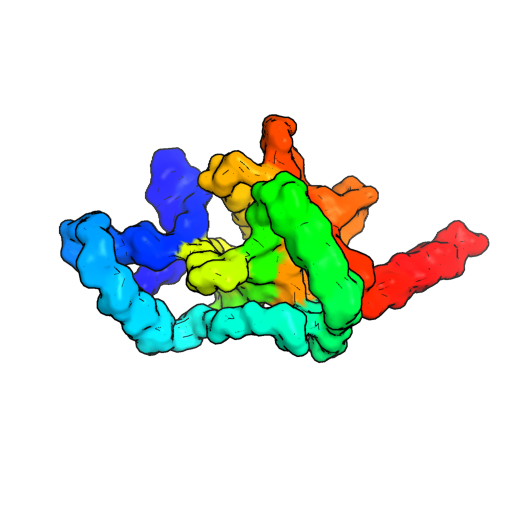 CA . GLN A 1 95 ? 14.268 -5.508 0.926 1.00 92.94 95 GLN A CA 1
ATOM 771 C C . GLN A 1 95 ? 12.852 -6.077 1.074 1.00 92.94 95 GLN A C 1
ATOM 773 O O . GLN A 1 95 ? 12.624 -7.288 1.180 1.00 92.94 95 GLN A O 1
ATOM 778 N N . SER A 1 96 ? 11.877 -5.173 1.000 1.00 94.75 96 SER A N 1
ATOM 779 C CA . SER A 1 96 ? 10.445 -5.465 0.933 1.00 94.75 96 SER A CA 1
ATOM 780 C C . SER A 1 96 ? 9.790 -4.792 -0.274 1.00 94.75 96 SER A C 1
ATOM 782 O O . SER A 1 96 ? 10.278 -3.791 -0.789 1.00 94.75 96 SER A O 1
ATOM 784 N N . ILE A 1 97 ? 8.645 -5.316 -0.712 1.00 94.69 97 ILE A N 1
ATOM 785 C CA . ILE A 1 97 ? 7.786 -4.721 -1.744 1.00 94.69 97 ILE A CA 1
ATOM 786 C C . ILE A 1 97 ? 6.519 -4.198 -1.087 1.00 94.69 97 ILE A C 1
ATOM 788 O O . ILE A 1 97 ? 5.753 -4.977 -0.512 1.00 94.69 97 ILE A O 1
ATOM 792 N N . LEU A 1 98 ? 6.258 -2.903 -1.250 1.00 96.06 98 LEU A N 1
ATOM 793 C CA . LEU A 1 98 ? 4.934 -2.327 -1.068 1.00 96.06 98 LEU A CA 1
ATOM 794 C C . LEU A 1 98 ? 4.144 -2.530 -2.361 1.00 96.06 98 LEU A C 1
ATOM 796 O O . LEU A 1 98 ? 4.433 -1.886 -3.367 1.00 96.06 98 LEU A O 1
ATOM 800 N N . LEU A 1 99 ? 3.149 -3.415 -2.339 1.00 95.88 99 LEU A N 1
ATOM 801 C CA . LEU A 1 99 ? 2.200 -3.594 -3.433 1.00 95.88 99 LEU A CA 1
ATOM 802 C C . LEU A 1 99 ? 0.917 -2.826 -3.127 1.00 95.88 99 LEU A C 1
ATOM 804 O O . LEU A 1 99 ? 0.297 -3.028 -2.085 1.00 95.88 99 LEU A O 1
ATOM 808 N N . LEU A 1 100 ? 0.485 -2.016 -4.086 1.00 96.44 100 LEU A N 1
ATOM 809 C CA . LEU A 1 100 ? -0.791 -1.321 -4.080 1.00 96.44 100 LEU A CA 1
ATOM 810 C C . LEU A 1 100 ? -1.636 -1.784 -5.264 1.00 96.44 100 LEU A C 1
ATOM 812 O O . LEU A 1 100 ? -1.122 -1.943 -6.372 1.00 96.44 100 LEU A O 1
ATOM 816 N N . HIS A 1 101 ? -2.943 -1.932 -5.083 1.00 95.62 101 HIS A N 1
ATOM 817 C CA . HIS A 1 101 ? -3.846 -2.090 -6.220 1.00 95.62 101 HIS A CA 1
ATOM 818 C C . HIS A 1 101 ? -5.201 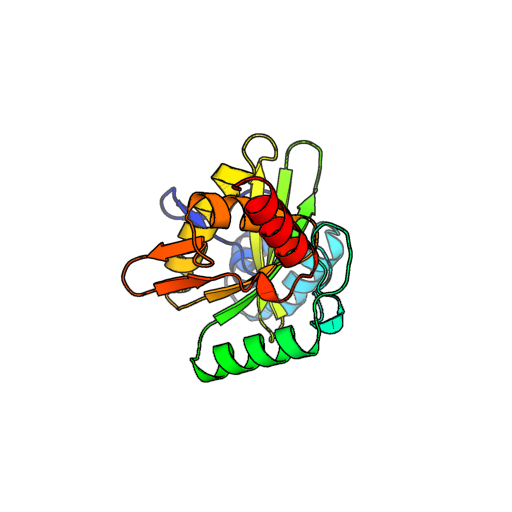-1.429 -5.994 1.00 95.62 101 HIS A C 1
ATOM 820 O O . HIS A 1 101 ? -5.676 -1.317 -4.868 1.00 95.62 101 HIS A O 1
ATOM 826 N N . ASP A 1 102 ? -5.839 -0.994 -7.078 1.00 93.44 102 ASP A N 1
ATOM 827 C CA . ASP A 1 102 ? -7.214 -0.496 -7.018 1.00 93.44 102 ASP A CA 1
ATOM 828 C C . ASP A 1 102 ? -8.243 -1.629 -7.204 1.00 93.44 102 ASP A C 1
ATOM 830 O O . ASP A 1 102 ? -7.902 -2.799 -7.408 1.00 93.44 102 ASP A O 1
ATOM 834 N N . GLY A 1 103 ? -9.532 -1.280 -7.152 1.00 87.00 103 GLY A N 1
ATOM 835 C CA . GLY A 1 103 ? -10.630 -2.228 -7.386 1.00 87.00 103 GLY A CA 1
ATOM 836 C C . GLY A 1 103 ? -10.720 -2.768 -8.821 1.00 87.00 103 GLY A C 1
ATOM 837 O O . GLY A 1 103 ? -11.491 -3.689 -9.068 1.00 87.00 103 GLY A O 1
ATOM 838 N N . ARG A 1 104 ? -9.948 -2.214 -9.768 1.00 88.06 104 ARG A N 1
ATOM 839 C CA . ARG A 1 104 ? -9.790 -2.729 -11.139 1.00 88.06 104 ARG A CA 1
ATOM 840 C C . ARG A 1 104 ? -8.521 -3.566 -11.294 1.00 88.06 104 ARG A C 1
ATOM 842 O O . ARG A 1 104 ? -8.147 -3.884 -12.417 1.00 88.06 104 ARG A O 1
ATOM 849 N N . LEU A 1 105 ? -7.870 -3.916 -10.182 1.00 86.19 105 LEU A N 1
ATOM 850 C CA . LEU A 1 105 ? -6.655 -4.725 -10.141 1.00 86.19 105 LEU A CA 1
ATOM 851 C C . LEU A 1 105 ? -5.440 -4.054 -10.804 1.00 86.19 105 LEU A C 1
ATOM 853 O O . LEU A 1 105 ? -4.447 -4.723 -11.098 1.00 86.19 105 LEU A O 1
ATOM 857 N N . ARG A 1 106 ? -5.468 -2.727 -10.996 1.00 90.50 106 ARG A N 1
ATOM 858 C CA . ARG A 1 106 ? -4.295 -1.992 -11.487 1.00 90.50 106 ARG A CA 1
ATOM 859 C C . ARG A 1 106 ? -3.257 -1.914 -10.380 1.00 90.50 106 ARG A C 1
ATOM 861 O O . ARG A 1 106 ? -3.514 -1.304 -9.340 1.00 90.50 106 ARG A O 1
ATOM 868 N N . ARG A 1 107 ? -2.106 -2.541 -10.619 1.00 91.94 107 ARG A N 1
ATOM 869 C CA . ARG A 1 107 ? -1.003 -2.658 -9.664 1.00 91.94 107 ARG A CA 1
ATOM 870 C C . ARG A 1 107 ? -0.089 -1.445 -9.710 1.00 91.94 107 ARG A C 1
ATOM 872 O O . ARG A 1 107 ? 0.199 -0.908 -10.779 1.00 91.94 107 ARG A O 1
ATOM 879 N N . ARG A 1 108 ? 0.408 -1.083 -8.535 1.00 94.25 108 ARG A N 1
ATOM 880 C CA . ARG A 1 108 ? 1.550 -0.198 -8.344 1.00 94.25 108 ARG A CA 1
ATOM 881 C C . ARG A 1 108 ? 2.464 -0.825 -7.314 1.00 94.25 108 ARG A C 1
ATOM 883 O O . ARG A 1 108 ? 1.960 -1.405 -6.356 1.00 94.25 108 ARG A O 1
ATOM 890 N N . TRP A 1 109 ? 3.771 -0.714 -7.474 1.00 95.56 109 TRP A N 1
ATOM 891 C CA . TRP A 1 109 ? 4.674 -1.171 -6.424 1.00 95.56 109 TRP A CA 1
ATOM 892 C C . TRP A 1 109 ? 5.924 -0.320 -6.294 1.00 95.56 109 TRP A C 1
ATOM 894 O O . TRP A 1 109 ? 6.361 0.329 -7.245 1.00 95.56 109 TRP A O 1
ATOM 904 N N . ALA A 1 110 ? 6.486 -0.358 -5.095 1.00 95.38 110 ALA A N 1
ATOM 905 C CA . ALA A 1 110 ? 7.767 0.230 -4.754 1.00 95.38 110 ALA A CA 1
ATOM 906 C C . ALA A 1 110 ? 8.548 -0.749 -3.870 1.00 95.38 110 ALA A C 1
ATOM 908 O O . ALA A 1 110 ? 7.962 -1.530 -3.115 1.00 95.38 110 ALA A O 1
ATOM 909 N N . PHE A 1 111 ? 9.866 -0.710 -3.991 1.00 93.94 111 PHE A N 1
ATOM 910 C CA . PHE A 1 111 ? 10.801 -1.427 -3.141 1.00 93.94 111 PHE A CA 1
ATOM 911 C C . PHE A 1 111 ? 11.185 -0.539 -1.958 1.00 93.94 111 PHE A C 1
ATOM 913 O O . PHE A 1 111 ? 11.435 0.656 -2.132 1.00 93.94 111 PHE A O 1
ATOM 920 N N . LEU A 1 112 ? 11.216 -1.131 -0.771 1.00 94.31 112 LEU A N 1
ATOM 921 C CA . LEU A 1 112 ? 11.570 -0.484 0.485 1.00 94.31 112 LEU A CA 1
ATOM 922 C C . LEU A 1 112 ? 12.780 -1.198 1.080 1.00 94.31 112 LEU A C 1
ATOM 924 O O . LEU A 1 112 ? 12.797 -2.432 1.107 1.00 94.31 112 LEU A O 1
ATOM 928 N N . GLU A 1 113 ? 13.748 -0.443 1.586 1.00 93.94 113 GLU A N 1
ATOM 929 C CA . GLU A 1 113 ? 14.862 -1.014 2.339 1.00 93.94 113 GLU A CA 1
ATOM 930 C C . GLU A 1 113 ? 14.404 -1.308 3.773 1.00 93.94 113 GLU A C 1
ATOM 932 O O . GLU A 1 113 ? 13.822 -0.458 4.445 1.00 93.94 113 GLU A O 1
ATOM 937 N N . ASN A 1 114 ? 14.643 -2.525 4.257 1.00 91.12 114 ASN A N 1
ATOM 938 C CA . ASN A 1 114 ? 14.158 -2.989 5.557 1.00 91.12 114 ASN A CA 1
ATOM 939 C C . ASN A 1 114 ? 14.807 -2.225 6.723 1.00 91.12 114 ASN A C 1
ATOM 941 O O . ASN A 1 114 ? 14.133 -1.973 7.722 1.00 91.12 114 ASN A O 1
ATOM 945 N N . ASP A 1 115 ? 16.074 -1.822 6.582 1.00 92.44 115 ASP A N 1
ATOM 946 C CA . ASP A 1 115 ? 16.812 -1.060 7.601 1.00 92.44 115 ASP A CA 1
ATOM 947 C C . ASP A 1 115 ? 16.272 0.375 7.767 1.00 92.44 115 ASP A C 1
ATOM 949 O O . ASP A 1 115 ? 16.420 0.976 8.829 1.00 92.44 115 ASP A O 1
ATOM 953 N N . SER A 1 116 ? 15.604 0.913 6.740 1.00 92.06 116 SER A N 1
ATOM 954 C CA . SER A 1 116 ? 14.994 2.252 6.721 1.00 92.06 116 SER A CA 1
ATOM 955 C C . SER A 1 116 ? 13.511 2.211 6.344 1.00 92.06 116 SER A C 1
ATOM 957 O O . SER A 1 116 ? 12.989 3.141 5.725 1.00 92.06 116 SER A O 1
ATOM 959 N N . LEU A 1 117 ? 12.814 1.132 6.724 1.00 92.00 117 LEU A N 1
ATOM 960 C CA . LEU A 1 117 ? 11.475 0.808 6.222 1.00 92.00 117 LEU A CA 1
ATOM 961 C C . LEU A 1 117 ? 10.464 1.944 6.414 1.00 92.00 117 LEU A C 1
ATOM 963 O O . LEU A 1 117 ? 9.704 2.244 5.498 1.00 92.00 117 LEU A O 1
ATOM 967 N N . ILE A 1 118 ? 10.442 2.570 7.594 1.00 91.31 118 ILE A N 1
ATOM 968 C CA . ILE A 1 118 ? 9.492 3.646 7.916 1.00 91.31 118 ILE A CA 1
ATOM 969 C C . ILE A 1 118 ? 9.776 4.891 7.073 1.00 91.31 118 ILE A C 1
ATOM 971 O O . ILE A 1 118 ? 8.848 5.465 6.502 1.00 91.31 118 ILE A O 1
ATOM 975 N N . ASP A 1 119 ? 11.040 5.295 6.959 1.00 92.06 119 ASP A N 1
ATOM 976 C CA . ASP A 1 119 ? 11.425 6.480 6.189 1.00 92.06 119 ASP A CA 1
ATOM 977 C C . ASP A 1 119 ? 11.159 6.285 4.696 1.00 92.06 119 ASP A C 1
ATOM 979 O O . ASP A 1 119 ? 10.644 7.182 4.026 1.00 92.06 119 ASP A O 1
ATOM 983 N N . ASP A 1 120 ? 11.454 5.099 4.167 1.00 92.88 120 ASP A N 1
ATOM 984 C CA . ASP A 1 120 ? 11.167 4.770 2.774 1.00 92.88 120 ASP A CA 1
ATOM 985 C C . ASP A 1 120 ? 9.668 4.646 2.510 1.00 92.88 120 ASP A C 1
ATOM 987 O O . ASP A 1 120 ? 9.194 5.088 1.460 1.00 92.88 120 ASP A O 1
ATOM 991 N N . LEU A 1 121 ? 8.901 4.120 3.468 1.00 94.00 121 LEU A N 1
ATOM 992 C CA . LEU A 1 121 ? 7.446 4.096 3.386 1.00 94.00 121 LEU A CA 1
ATOM 993 C C . LEU A 1 121 ? 6.884 5.522 3.340 1.00 94.00 121 LEU A C 1
ATOM 995 O O . LEU A 1 121 ? 6.100 5.811 2.440 1.00 94.00 121 LEU A O 1
ATOM 999 N N . LYS A 1 122 ? 7.328 6.432 4.220 1.00 92.69 122 LYS A N 1
ATOM 1000 C CA . LYS A 1 122 ? 6.928 7.855 4.208 1.00 92.69 122 LYS A CA 1
ATOM 1001 C C . LYS A 1 122 ? 7.226 8.514 2.855 1.00 92.69 122 LYS A C 1
ATOM 1003 O O . LYS A 1 122 ? 6.325 9.082 2.240 1.00 92.69 122 LYS A O 1
ATOM 1008 N N . LYS A 1 123 ? 8.447 8.351 2.326 1.00 92.19 123 LYS A N 1
ATOM 1009 C CA . LYS A 1 123 ? 8.814 8.849 0.984 1.00 92.19 123 LYS A CA 1
ATOM 1010 C C . LYS A 1 123 ? 7.913 8.267 -0.107 1.00 92.19 123 LYS A C 1
ATOM 1012 O O . LYS A 1 123 ? 7.494 8.985 -1.011 1.00 92.19 123 LYS A O 1
ATOM 1017 N N . CYS A 1 124 ? 7.588 6.976 -0.033 1.00 93.62 124 CYS A N 1
ATOM 1018 C CA . CYS A 1 124 ? 6.677 6.346 -0.986 1.00 93.62 124 CYS A CA 1
ATOM 1019 C C . CYS A 1 124 ? 5.265 6.935 -0.905 1.00 93.62 124 CYS A C 1
ATOM 1021 O O . CYS A 1 124 ? 4.656 7.159 -1.945 1.00 93.62 124 CYS A O 1
ATOM 1023 N N . LEU A 1 125 ? 4.736 7.232 0.284 1.00 93.38 125 LEU A N 1
ATOM 1024 C CA . LEU A 1 125 ? 3.424 7.877 0.411 1.00 93.38 125 LEU A CA 1
ATOM 1025 C C . LEU A 1 125 ? 3.410 9.266 -0.248 1.00 93.38 125 LEU A C 1
ATOM 1027 O O . LEU A 1 125 ? 2.473 9.571 -0.985 1.00 93.38 125 LEU A O 1
ATOM 1031 N N . GLN A 1 126 ? 4.477 10.052 -0.081 1.00 91.56 126 GLN A N 1
ATOM 1032 C CA . GLN A 1 126 ? 4.642 11.355 -0.742 1.00 91.56 126 GLN A CA 1
ATOM 1033 C C . GLN A 1 126 ? 4.654 11.226 -2.266 1.00 91.56 126 GLN A C 1
ATOM 1035 O O . GLN A 1 126 ? 3.892 11.899 -2.963 1.00 91.56 126 GLN A O 1
ATOM 1040 N N . ILE A 1 127 ? 5.471 10.306 -2.786 1.00 92.06 127 ILE A N 1
ATOM 1041 C CA . ILE A 1 127 ? 5.549 10.014 -4.222 1.00 92.06 127 ILE A CA 1
ATOM 1042 C C . ILE A 1 127 ? 4.181 9.575 -4.753 1.00 92.06 127 ILE A C 1
ATOM 1044 O O . ILE A 1 127 ? 3.776 10.003 -5.831 1.00 92.06 127 ILE A O 1
ATOM 1048 N N . LEU A 1 128 ? 3.452 8.743 -4.007 1.00 93.94 128 LEU A N 1
ATOM 1049 C CA . LEU A 1 128 ? 2.154 8.226 -4.429 1.00 93.94 128 LEU A CA 1
ATOM 1050 C C . LEU A 1 128 ? 1.127 9.347 -4.620 1.00 93.94 128 LEU A C 1
ATOM 1052 O O . LEU A 1 128 ? 0.446 9.374 -5.645 1.00 93.94 128 LEU A O 1
ATOM 1056 N N . VAL A 1 129 ? 1.025 10.276 -3.665 1.00 92.56 129 VAL A N 1
ATOM 1057 C CA . VAL A 1 129 ? 0.102 11.419 -3.769 1.00 92.56 129 VAL A CA 1
ATOM 1058 C C . VAL A 1 129 ? 0.485 12.314 -4.945 1.00 92.56 129 VAL A C 1
ATOM 1060 O O . VAL A 1 129 ? -0.377 12.654 -5.758 1.00 92.56 129 VAL A O 1
ATOM 1063 N N . ALA A 1 130 ? 1.777 12.623 -5.088 1.00 90.19 130 ALA A N 1
ATOM 1064 C CA . ALA A 1 130 ? 2.285 13.445 -6.183 1.00 90.19 130 ALA A CA 1
ATOM 1065 C C . ALA A 1 130 ? 2.052 12.807 -7.568 1.00 90.19 130 ALA A C 1
ATOM 1067 O O . ALA A 1 130 ? 1.763 13.513 -8.534 1.00 90.19 130 ALA A O 1
ATOM 1068 N N . GLN A 1 131 ? 2.157 11.476 -7.674 1.00 90.19 131 GLN A N 1
ATOM 1069 C CA . GLN A 1 131 ? 2.016 10.746 -8.936 1.00 90.19 131 GLN A CA 1
ATOM 1070 C C . GLN A 1 131 ? 0.545 10.538 -9.336 1.00 90.19 131 GLN A C 1
ATOM 1072 O O . GLN A 1 131 ? 0.220 10.607 -10.520 1.00 90.19 131 GLN A O 1
ATOM 1077 N N . GLU A 1 132 ? -0.351 10.285 -8.377 1.00 91.94 132 GLU A N 1
ATOM 1078 C CA . GLU A 1 132 ? -1.774 10.057 -8.668 1.00 91.94 132 GLU A CA 1
ATOM 1079 C C . GLU A 1 132 ? -2.586 11.351 -8.798 1.00 91.94 132 GLU A C 1
ATOM 1081 O O . GLU A 1 132 ? -3.617 11.332 -9.475 1.00 91.94 132 GLU A O 1
ATOM 1086 N N . GLN A 1 133 ? -2.145 12.447 -8.161 1.00 91.88 133 GLN A N 1
ATOM 1087 C CA . GLN A 1 133 ? -2.798 13.767 -8.186 1.00 91.88 133 GLN A CA 1
ATOM 1088 C C . GLN A 1 133 ? -4.296 13.699 -7.852 1.00 91.88 133 GLN A C 1
ATOM 1090 O O . GLN A 1 133 ? -5.155 14.226 -8.564 1.00 91.88 133 GLN A O 1
ATOM 1095 N N . ARG A 1 134 ? -4.627 12.941 -6.800 1.00 92.88 134 ARG A N 1
ATOM 1096 C CA . ARG A 1 134 ? -5.990 12.709 -6.305 1.00 92.88 134 ARG A CA 1
ATOM 1097 C C . ARG A 1 134 ? -5.950 12.468 -4.808 1.00 92.88 134 ARG A C 1
ATOM 1099 O O . ARG A 1 134 ? -4.949 11.998 -4.285 1.00 92.88 134 ARG A O 1
ATOM 1106 N N . ASN A 1 135 ? -7.084 12.670 -4.144 1.00 95.69 135 ASN A N 1
ATOM 1107 C CA . ASN A 1 135 ? -7.274 12.135 -2.799 1.00 95.69 135 ASN A CA 1
ATOM 1108 C C . ASN A 1 135 ? -7.225 10.605 -2.834 1.00 95.69 135 ASN A C 1
ATOM 1110 O O . ASN A 1 135 ? -7.915 9.983 -3.650 1.00 95.69 135 ASN A O 1
ATOM 1114 N N . ILE A 1 136 ? -6.436 10.015 -1.940 1.00 96.62 136 ILE A N 1
ATOM 1115 C CA . ILE A 1 136 ? -6.194 8.576 -1.865 1.00 96.62 136 ILE A CA 1
ATOM 1116 C C . ILE A 1 136 ? -6.656 8.068 -0.509 1.00 96.62 136 ILE A C 1
ATOM 1118 O O . ILE A 1 136 ? -6.193 8.552 0.516 1.00 96.62 136 ILE A O 1
ATOM 1122 N N . THR A 1 137 ? -7.498 7.041 -0.511 1.00 96.69 137 THR A N 1
ATOM 1123 C CA . THR A 1 137 ? -7.780 6.262 0.693 1.00 96.69 137 THR A CA 1
ATOM 1124 C C . THR A 1 137 ? -7.075 4.920 0.589 1.00 96.69 137 THR A C 1
ATOM 1126 O O . THR A 1 137 ? -7.405 4.084 -0.258 1.00 96.69 137 THR A O 1
ATOM 1129 N N . LEU A 1 138 ? -6.084 4.726 1.450 1.00 96.75 138 LEU A N 1
ATOM 1130 C CA . LEU A 1 138 ? -5.263 3.532 1.517 1.00 96.75 138 LEU A CA 1
ATOM 1131 C C . LEU A 1 138 ? -5.880 2.545 2.514 1.00 96.75 138 LEU A C 1
ATOM 1133 O O . LEU A 1 138 ? -6.048 2.861 3.686 1.00 96.75 138 LEU A O 1
ATOM 1137 N N . ILE A 1 139 ? -6.216 1.344 2.052 1.00 97.00 139 ILE A N 1
ATOM 1138 C CA . ILE A 1 139 ? -6.709 0.225 2.858 1.00 97.00 139 ILE A CA 1
ATOM 1139 C C . ILE A 1 139 ? -5.544 -0.746 3.081 1.00 97.00 139 ILE A C 1
ATOM 1141 O O . ILE A 1 139 ? -5.275 -1.582 2.211 1.00 97.00 139 ILE A O 1
ATOM 1145 N N . PRO A 1 140 ? -4.806 -0.640 4.198 1.00 96.44 140 PRO A N 1
ATOM 1146 C CA . PRO A 1 140 ? -3.692 -1.540 4.455 1.00 96.44 140 PRO A CA 1
ATOM 1147 C C . PRO A 1 140 ? -4.129 -2.970 4.784 1.00 96.44 140 PRO A C 1
ATOM 1149 O O . PRO A 1 140 ? -5.291 -3.253 5.057 1.00 96.44 140 PRO A O 1
ATOM 1152 N N . SER A 1 141 ? -3.204 -3.921 4.750 1.00 96.88 141 SER A N 1
ATOM 1153 C CA . SER A 1 141 ? -3.485 -5.272 5.229 1.00 96.88 141 SER A CA 1
ATOM 1154 C C . SER A 1 141 ? -2.233 -5.976 5.716 1.00 96.88 141 SER A C 1
ATOM 1156 O O . SER A 1 141 ? -1.175 -5.900 5.091 1.00 96.88 141 SER A O 1
ATOM 1158 N N . GLY A 1 142 ? -2.372 -6.711 6.817 1.00 94.94 142 GLY A N 1
ATOM 1159 C CA . GLY A 1 142 ? -1.262 -7.429 7.434 1.00 94.94 142 GLY A CA 1
ATOM 1160 C C . GLY A 1 142 ? -0.222 -6.474 8.022 1.00 94.94 142 GLY A C 1
ATOM 1161 O O . GLY A 1 142 ? -0.568 -5.471 8.643 1.00 94.94 142 GLY A O 1
ATOM 1162 N N . GLU A 1 143 ? 1.061 -6.781 7.824 1.00 92.50 143 GLU A N 1
ATOM 1163 C CA . GLU A 1 143 ? 2.184 -6.079 8.469 1.00 92.50 143 GLU A CA 1
ATOM 1164 C C . GLU A 1 143 ? 2.199 -4.566 8.184 1.00 92.50 143 GLU A C 1
ATOM 1166 O O . GLU A 1 143 ? 2.501 -3.777 9.076 1.00 92.50 143 GLU A O 1
ATOM 1171 N N . VAL A 1 144 ? 1.777 -4.133 6.989 1.00 94.62 144 VAL A N 1
ATOM 1172 C CA . VAL A 1 144 ? 1.745 -2.704 6.617 1.00 94.62 144 VAL A CA 1
ATOM 1173 C C . VAL A 1 144 ? 0.786 -1.875 7.481 1.00 94.62 144 VAL A C 1
ATOM 1175 O O . VAL A 1 144 ? 0.993 -0.675 7.640 1.00 94.62 144 VAL A O 1
ATOM 1178 N N . VAL A 1 145 ? -0.228 -2.501 8.095 1.00 95.06 145 VAL A N 1
ATOM 1179 C CA . VAL A 1 145 ? -1.144 -1.822 9.029 1.00 95.06 145 VAL A CA 1
ATOM 1180 C C . VAL A 1 145 ? -0.372 -1.261 10.220 1.00 95.06 145 VAL A C 1
ATOM 1182 O O . VAL A 1 145 ? -0.651 -0.144 10.642 1.00 95.06 145 VAL A O 1
ATOM 1185 N N . LYS A 1 146 ? 0.616 -2.005 10.737 1.00 91.50 146 LYS A N 1
ATOM 1186 C CA . LYS A 1 146 ? 1.429 -1.580 11.881 1.00 91.50 146 LYS A CA 1
ATOM 1187 C C . LYS A 1 146 ? 2.209 -0.307 11.551 1.00 91.50 146 LYS A C 1
ATOM 1189 O O . LYS A 1 146 ? 2.077 0.686 12.256 1.00 91.50 146 LYS A O 1
ATOM 1194 N N . TRP A 1 147 ? 2.952 -0.328 10.448 1.00 92.25 147 TRP A N 1
ATOM 1195 C CA . TRP A 1 147 ? 3.830 0.776 10.054 1.00 92.25 147 TRP A CA 1
ATOM 1196 C C . TRP A 1 147 ? 3.057 2.049 9.712 1.00 92.25 147 TRP A C 1
ATOM 1198 O O . TRP A 1 147 ? 3.438 3.138 10.126 1.00 92.25 147 TRP A O 1
ATOM 1208 N N . LEU A 1 148 ? 1.927 1.926 9.010 1.00 92.94 148 LEU A N 1
ATOM 1209 C CA . LEU A 1 148 ? 1.086 3.089 8.726 1.00 92.94 148 LEU A CA 1
ATOM 1210 C C . LEU A 1 148 ? 0.389 3.621 9.982 1.00 92.94 148 LEU A C 1
ATOM 1212 O O . LEU A 1 148 ? 0.205 4.827 10.105 1.00 92.94 148 LEU A O 1
ATOM 1216 N N . CYS A 1 149 ? 0.020 2.746 10.920 1.00 88.88 149 CYS A N 1
ATOM 1217 C CA . CYS A 1 149 ? -0.534 3.163 12.204 1.00 88.88 149 CYS A CA 1
ATOM 1218 C C . CYS A 1 149 ? 0.496 3.970 13.011 1.00 88.88 149 CYS A C 1
ATOM 1220 O O . CYS A 1 149 ? 0.151 5.026 13.532 1.00 88.88 149 CYS A O 1
ATOM 1222 N N . GLU A 1 150 ? 1.758 3.531 13.059 1.00 87.06 150 GLU A N 1
ATOM 1223 C CA . GLU A 1 150 ? 2.859 4.281 13.687 1.00 87.06 150 GLU A CA 1
ATOM 1224 C C . GLU A 1 150 ? 3.032 5.668 13.048 1.00 87.06 150 GLU A C 1
ATOM 1226 O O . GLU A 1 150 ? 2.985 6.670 13.756 1.00 87.06 150 GLU A O 1
ATOM 1231 N N . ILE A 1 151 ? 3.077 5.746 11.712 1.00 89.25 151 ILE A N 1
ATOM 1232 C CA . ILE A 1 151 ? 3.131 7.026 10.981 1.00 89.25 151 ILE A CA 1
ATOM 1233 C C . ILE A 1 151 ? 1.939 7.931 11.337 1.00 89.25 151 ILE A C 1
ATOM 1235 O O . ILE A 1 151 ? 2.107 9.131 11.544 1.00 89.25 151 ILE A O 1
ATOM 1239 N N . SER A 1 152 ? 0.731 7.367 11.432 1.00 86.56 152 SER A N 1
ATOM 1240 C CA . SER A 1 152 ? -0.483 8.124 11.768 1.00 86.56 152 SER A CA 1
ATOM 1241 C C . SER A 1 152 ? -0.482 8.654 13.203 1.00 86.56 152 SER A C 1
ATOM 1243 O O . SER A 1 152 ? -0.959 9.759 13.456 1.00 86.56 152 SER A O 1
ATOM 1245 N N . LYS A 1 153 ? 0.068 7.874 14.145 1.00 80.81 153 LYS A N 1
ATOM 1246 C CA . LYS A 1 153 ? 0.183 8.248 15.557 1.00 80.81 153 LYS A CA 1
ATOM 1247 C C . LYS A 1 153 ? 1.166 9.405 15.713 1.00 80.81 153 LYS A C 1
ATOM 1249 O O . LYS A 1 153 ? 0.825 10.366 16.395 1.00 80.81 153 LYS A O 1
ATOM 1254 N N . ASP A 1 154 ? 2.302 9.361 15.015 1.00 73.62 154 ASP A N 1
ATOM 1255 C CA . ASP A 1 154 ? 3.264 10.472 14.963 1.00 73.62 154 ASP A CA 1
ATOM 1256 C C . ASP A 1 154 ? 2.618 11.759 14.419 1.00 73.62 154 ASP A C 1
ATOM 1258 O O . ASP A 1 154 ? 2.877 12.852 14.920 1.00 73.62 154 ASP A O 1
ATOM 1262 N N . ALA A 1 155 ? 1.752 11.632 13.408 1.00 69.69 155 ALA A N 1
ATOM 1263 C CA . ALA A 1 155 ? 1.031 12.754 12.805 1.00 69.69 155 ALA A CA 1
ATOM 1264 C C . ALA A 1 155 ? -0.203 13.212 13.611 1.00 69.69 155 ALA A C 1
ATOM 1266 O O . ALA A 1 155 ? -0.788 14.252 13.304 1.00 69.69 155 ALA A O 1
ATOM 1267 N N . GLY A 1 156 ? -0.646 12.433 14.604 1.00 72.38 156 GLY A N 1
ATOM 1268 C CA . GLY A 1 156 ? -1.863 12.688 15.378 1.00 72.38 156 GLY A CA 1
ATOM 1269 C C . GLY A 1 156 ? -3.170 12.592 14.576 1.00 72.38 156 GLY A C 1
ATOM 1270 O O . GLY A 1 156 ? -4.195 13.111 15.019 1.00 72.38 156 GLY A O 1
ATOM 1271 N N . SER A 1 157 ? -3.171 11.970 13.390 1.00 77.38 157 SER A N 1
ATOM 1272 C CA . SER A 1 157 ? -4.367 11.877 12.542 1.00 77.38 157 SER A CA 1
ATOM 1273 C C . SER A 1 157 ? -4.340 10.670 11.599 1.00 77.38 157 SER A C 1
ATOM 1275 O O . SER A 1 157 ? -3.285 10.127 11.297 1.00 77.38 157 SER A O 1
ATOM 1277 N N . SER A 1 158 ? -5.504 10.284 11.061 1.00 76.31 158 SER A N 1
ATOM 1278 C CA . SER A 1 158 ? -5.614 9.249 10.018 1.00 76.31 158 SER A CA 1
ATOM 1279 C C . SER A 1 158 ? -5.092 9.693 8.643 1.00 76.31 158 SER A C 1
ATOM 1281 O O . SER A 1 158 ? -5.050 8.885 7.713 1.00 76.31 158 SER A O 1
ATOM 1283 N N . ILE A 1 159 ? -4.745 10.974 8.488 1.00 82.81 159 ILE A N 1
ATOM 1284 C CA . ILE A 1 159 ? -4.063 11.513 7.312 1.00 82.81 159 ILE A CA 1
ATOM 1285 C C . ILE A 1 159 ? -2.591 11.147 7.447 1.00 82.81 159 ILE A C 1
ATOM 1287 O O . ILE A 1 159 ? -1.911 11.591 8.369 1.00 82.81 159 ILE A O 1
ATOM 1291 N N . LEU A 1 160 ? -2.127 10.317 6.524 1.00 79.75 160 LEU A N 1
ATOM 1292 C CA . LEU A 1 160 ? -0.753 9.840 6.481 1.00 79.75 160 LEU A CA 1
ATOM 1293 C C . LEU A 1 160 ? 0.161 10.795 5.712 1.00 79.75 160 LEU A C 1
ATOM 1295 O O . LEU A 1 160 ? 1.357 10.814 5.971 1.00 79.75 160 LEU A O 1
ATOM 1299 N N . GLU A 1 161 ? -0.389 11.547 4.755 1.00 84.81 161 GLU A N 1
ATOM 1300 C CA . GLU A 1 161 ? 0.343 12.555 3.989 1.00 84.81 161 GLU A CA 1
ATOM 1301 C C . GLU A 1 161 ? -0.626 13.585 3.386 1.00 84.81 161 GLU A C 1
ATOM 1303 O O . GLU A 1 161 ? -1.772 13.251 3.055 1.00 84.81 161 GLU A O 1
ATOM 1308 N N . SER A 1 162 ? -0.171 14.828 3.221 1.00 81.50 162 SER A N 1
ATOM 1309 C CA . SER A 1 162 ? -0.940 15.909 2.596 1.00 81.50 162 SER A CA 1
ATOM 1310 C C . SER A 1 162 ? -0.037 16.716 1.668 1.00 81.50 162 SER A C 1
ATOM 1312 O O . SER A 1 162 ? 0.984 17.240 2.097 1.00 81.50 162 SER A O 1
ATOM 1314 N N . PHE A 1 163 ? -0.429 16.850 0.403 1.00 78.44 163 PHE A N 1
ATOM 1315 C CA . PHE A 1 163 ? 0.341 17.548 -0.624 1.00 78.44 163 PHE A CA 1
ATOM 1316 C C . PHE A 1 163 ? -0.570 18.482 -1.423 1.00 78.44 163 PHE A C 1
ATOM 1318 O O . PHE A 1 163 ? -1.482 18.011 -2.103 1.00 78.44 163 PHE A O 1
ATOM 1325 N N . ASP A 1 164 ? -0.317 19.791 -1.350 1.00 80.94 164 ASP A N 1
ATOM 1326 C CA . ASP A 1 164 ? -1.141 20.849 -1.949 1.00 80.94 164 ASP A CA 1
ATOM 1327 C C . ASP A 1 164 ? -2.651 20.661 -1.669 1.00 80.94 164 ASP A C 1
ATOM 1329 O O . ASP A 1 164 ? -3.120 20.909 -0.558 1.00 80.94 164 ASP A O 1
ATOM 1333 N N . GLU A 1 165 ? -3.409 20.197 -2.670 1.00 87.12 165 GLU A N 1
ATOM 1334 C CA . GLU A 1 165 ? -4.865 19.985 -2.632 1.00 87.12 165 GLU A CA 1
ATOM 1335 C C . GLU A 1 165 ? -5.274 18.527 -2.356 1.00 87.12 165 GLU A C 1
ATOM 1337 O O . GLU A 1 165 ? -6.463 18.224 -2.196 1.00 87.12 165 GLU A O 1
ATOM 1342 N N . PHE A 1 166 ? -4.309 17.607 -2.320 1.00 92.06 166 PHE A N 1
ATOM 1343 C CA . PHE A 1 166 ? -4.550 16.175 -2.205 1.00 92.06 166 PHE A CA 1
ATOM 1344 C C . PHE A 1 166 ? -4.070 15.624 -0.872 1.00 92.06 166 PHE A C 1
ATOM 1346 O O . PHE A 1 166 ? -3.057 16.037 -0.314 1.00 92.06 166 PHE A O 1
ATOM 1353 N N . LYS A 1 167 ? -4.787 14.619 -0.378 1.00 92.44 167 LYS A N 1
ATOM 1354 C CA . LYS A 1 167 ? -4.415 13.910 0.845 1.00 92.44 167 LYS A CA 1
ATOM 1355 C C . LYS A 1 167 ? -4.436 12.406 0.672 1.00 92.44 167 LYS A C 1
ATOM 1357 O O . LYS A 1 167 ? -5.205 11.871 -0.131 1.00 92.44 167 LYS A O 1
ATOM 1362 N N . LEU A 1 168 ? -3.639 11.745 1.499 1.00 94.62 168 LEU A N 1
ATOM 1363 C CA . LEU A 1 168 ? -3.653 10.307 1.688 1.00 94.62 168 LEU A CA 1
ATOM 1364 C C . LEU A 1 168 ? -4.152 9.992 3.094 1.00 94.62 168 LEU A C 1
ATOM 1366 O O . LEU A 1 168 ? -3.524 10.381 4.076 1.00 94.62 168 LEU A O 1
ATOM 1370 N N . ASP A 1 169 ? -5.271 9.278 3.196 1.00 94.56 169 ASP A N 1
ATOM 1371 C CA . ASP A 1 169 ? -5.824 8.806 4.465 1.00 94.56 169 ASP A CA 1
ATOM 1372 C C . ASP A 1 169 ? -5.831 7.277 4.567 1.00 94.56 169 ASP A C 1
ATOM 1374 O O . ASP A 1 169 ? -5.932 6.571 3.563 1.00 94.56 169 ASP A O 1
ATOM 1378 N N . ALA A 1 170 ? -5.736 6.759 5.793 1.00 95.19 170 ALA A N 1
ATOM 1379 C CA . ALA A 1 170 ? -5.932 5.345 6.098 1.00 95.19 170 ALA A CA 1
ATOM 1380 C C . ALA A 1 170 ? -6.998 5.174 7.197 1.00 95.19 170 ALA A C 1
ATOM 1382 O O . ALA A 1 170 ? -6.842 5.715 8.293 1.00 95.19 170 ALA A O 1
ATOM 1383 N N . PRO A 1 171 ? -8.084 4.425 6.938 1.00 93.62 171 PRO A N 1
ATOM 1384 C CA . PRO A 1 171 ? -9.212 4.307 7.853 1.00 93.62 171 PRO A CA 1
ATOM 1385 C C . PRO A 1 171 ? -8.958 3.200 8.882 1.00 93.62 171 PRO A C 1
ATOM 1387 O O . PRO A 1 171 ? -9.491 2.095 8.770 1.00 93.62 171 PRO A O 1
ATOM 1390 N N . PHE A 1 172 ? -8.102 3.454 9.872 1.00 92.56 172 PHE A N 1
ATOM 1391 C CA . PHE A 1 172 ? -7.715 2.435 10.854 1.00 92.56 172 PHE A CA 1
ATOM 1392 C C . PHE A 1 172 ? -8.867 1.943 11.743 1.00 92.56 172 PHE A C 1
ATOM 1394 O O . PHE A 1 172 ? -8.769 0.862 12.326 1.00 92.56 172 PHE A O 1
ATOM 1401 N N . GLU A 1 173 ? -9.995 2.655 11.791 1.00 90.62 173 GLU A N 1
ATOM 1402 C CA . GLU A 1 173 ? -11.213 2.241 12.495 1.00 90.62 173 GLU A CA 1
ATOM 1403 C C . GLU A 1 173 ? -11.806 0.911 11.990 1.00 90.62 173 GLU A C 1
ATOM 1405 O O . GLU A 1 173 ? -12.635 0.293 12.669 1.00 90.62 173 GLU A O 1
ATOM 1410 N N . ILE A 1 174 ? -11.381 0.434 10.813 1.00 93.31 174 ILE A N 1
ATOM 1411 C CA . ILE A 1 174 ? -11.774 -0.883 10.295 1.00 93.31 174 ILE A CA 1
ATOM 1412 C C . ILE A 1 174 ? -11.110 -2.045 11.049 1.00 93.31 174 ILE A C 1
ATOM 1414 O O . ILE A 1 174 ? -11.588 -3.178 10.934 1.00 93.31 174 ILE A O 1
ATOM 1418 N N . TYR A 1 175 ? -10.047 -1.793 11.820 1.00 94.75 175 TYR A N 1
ATOM 1419 C CA . TYR A 1 175 ? -9.295 -2.814 12.555 1.00 94.75 175 TYR A CA 1
ATOM 1420 C C . TYR A 1 175 ? -9.629 -2.813 14.044 1.00 94.75 175 TYR A C 1
ATOM 1422 O O . TYR A 1 175 ? -9.731 -1.767 14.683 1.00 94.75 175 TYR A O 1
ATOM 1430 N N . GLN A 1 176 ? -9.747 -4.007 14.628 1.00 88.31 176 GLN A N 1
ATOM 1431 C CA . GLN A 1 176 ? -9.943 -4.132 16.072 1.00 88.31 176 GLN A CA 1
ATOM 1432 C C . GLN A 1 176 ? -8.666 -3.796 16.851 1.00 88.31 176 GLN A C 1
ATOM 1434 O O . GLN A 1 176 ? -8.762 -3.124 17.870 1.00 88.31 176 GLN A O 1
ATOM 1439 N N . SER A 1 177 ? -7.484 -4.186 16.357 1.00 85.69 177 SER A N 1
ATOM 1440 C CA . SER A 1 177 ? -6.209 -3.882 17.025 1.00 85.69 177 SER A CA 1
ATOM 1441 C C . SER A 1 177 ? -5.988 -2.385 17.253 1.00 85.69 177 SER A C 1
ATOM 1443 O O . SER A 1 177 ? -5.519 -1.989 18.312 1.00 85.69 177 SER A O 1
ATOM 1445 N N . PHE A 1 178 ? -6.392 -1.545 16.299 1.00 83.25 178 PHE A N 1
ATOM 1446 C CA . PHE A 1 178 ? -6.306 -0.092 16.431 1.00 83.25 178 PHE A CA 1
ATOM 1447 C C . PHE A 1 178 ? -7.184 0.446 17.569 1.00 83.25 178 PHE A C 1
ATOM 1449 O O . PHE A 1 178 ? -6.769 1.312 18.334 1.00 83.25 178 PHE A O 1
ATOM 1456 N N . ILE A 1 179 ? -8.393 -0.097 17.714 1.00 81.31 179 ILE A N 1
ATOM 1457 C CA . ILE A 1 179 ? -9.318 0.286 18.786 1.00 81.31 179 ILE A CA 1
ATOM 1458 C C . ILE A 1 179 ? -8.787 -0.185 20.146 1.00 81.31 179 ILE A C 1
ATOM 1460 O O . ILE A 1 179 ? -8.859 0.559 21.127 1.00 81.31 179 ILE A O 1
ATOM 1464 N N . ASP A 1 180 ? -8.229 -1.398 20.198 1.00 85.06 180 ASP A N 1
ATOM 1465 C CA . ASP A 1 180 ? -7.600 -1.953 21.400 1.00 85.06 180 ASP A CA 1
ATOM 1466 C C . ASP A 1 180 ? -6.425 -1.061 21.858 1.00 85.06 180 ASP A C 1
ATOM 1468 O O . ASP A 1 180 ? -6.311 -0.745 23.045 1.00 85.06 180 ASP A O 1
ATOM 1472 N N . ASP A 1 181 ? -5.591 -0.605 20.918 1.00 80.94 181 ASP A N 1
ATOM 1473 C CA . ASP A 1 181 ? -4.462 0.300 21.167 1.00 80.94 181 ASP A CA 1
ATOM 1474 C C . ASP A 1 181 ? -4.907 1.659 21.726 1.00 80.94 181 ASP A C 1
ATOM 1476 O O . ASP A 1 181 ? -4.355 2.121 22.729 1.00 80.94 181 ASP A O 1
ATOM 1480 N N . ILE A 1 182 ? -5.917 2.291 21.112 1.00 75.69 182 ILE A N 1
ATOM 1481 C CA . ILE A 1 182 ? -6.469 3.565 21.602 1.00 75.69 182 ILE A CA 1
ATOM 1482 C C . ILE A 1 182 ? -6.977 3.393 23.033 1.00 75.69 182 ILE A C 1
ATOM 1484 O O . ILE A 1 182 ? -6.582 4.151 23.919 1.00 75.69 182 ILE A O 1
ATOM 148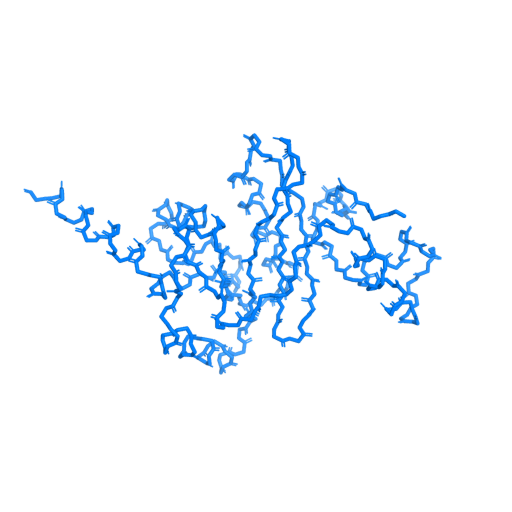8 N N . SER A 1 183 ? -7.785 2.360 23.278 1.00 73.81 183 SER A N 1
ATOM 1489 C CA . SER A 1 183 ? -8.377 2.103 24.596 1.00 73.81 183 SER A CA 1
ATOM 1490 C C . SER A 1 183 ? -7.308 1.942 25.677 1.00 73.81 183 SER A C 1
ATOM 1492 O O . SER A 1 183 ? -7.461 2.454 26.783 1.00 73.81 183 SER A O 1
ATOM 1494 N N . ARG A 1 184 ? -6.192 1.273 25.355 1.00 73.94 184 ARG A N 1
ATOM 1495 C CA . ARG A 1 184 ? -5.055 1.131 26.275 1.00 73.94 184 ARG A CA 1
ATOM 1496 C C . ARG A 1 184 ? -4.372 2.465 26.539 1.00 73.94 184 ARG A C 1
AT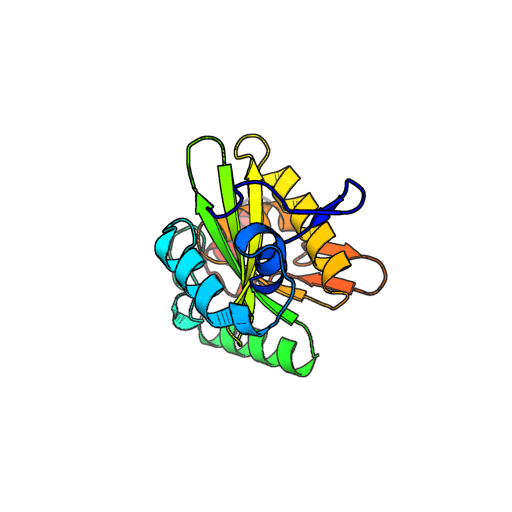OM 1498 O O . ARG A 1 184 ? -4.122 2.781 27.694 1.00 73.94 184 ARG A O 1
ATOM 1505 N N . SER A 1 185 ? -4.103 3.260 25.506 1.00 67.88 185 SER A N 1
ATOM 1506 C CA . SER A 1 185 ? -3.425 4.553 25.673 1.00 67.88 185 SER A CA 1
ATOM 1507 C C . SER A 1 185 ? -4.203 5.517 26.578 1.00 67.88 185 SER A C 1
ATOM 1509 O O . SER A 1 185 ? -3.612 6.188 27.421 1.00 67.88 185 SER A O 1
ATOM 1511 N N . THR A 1 186 ? -5.537 5.521 26.482 1.00 62.62 186 THR A N 1
ATOM 1512 C CA . THR A 1 186 ? -6.406 6.364 27.313 1.00 62.62 186 THR A CA 1
ATOM 1513 C C . THR A 1 186 ? -6.435 5.906 28.773 1.00 62.62 186 THR A C 1
ATOM 1515 O O . THR A 1 186 ? -6.492 6.743 29.667 1.00 62.62 186 THR A O 1
ATOM 1518 N N . LEU A 1 187 ? -6.343 4.596 29.032 1.00 53.78 187 LEU A N 1
ATOM 1519 C CA . LEU A 1 187 ? -6.327 4.044 30.393 1.00 53.78 187 LEU A CA 1
ATOM 1520 C C . LEU A 1 187 ? -5.024 4.329 31.156 1.00 53.78 187 LEU A C 1
ATOM 1522 O O . LEU A 1 187 ? -5.055 4.374 32.378 1.00 53.78 187 LEU A O 1
ATOM 1526 N N . TYR A 1 188 ? -3.901 4.530 30.460 1.00 51.06 188 TYR A N 1
ATOM 1527 C CA . TYR A 1 188 ? -2.610 4.876 31.077 1.00 51.06 188 TYR A CA 1
ATOM 1528 C C . TYR A 1 188 ? -2.354 6.392 31.175 1.00 51.06 188 TYR A C 1
ATOM 1530 O O . TYR A 1 188 ? -1.278 6.800 31.604 1.00 51.06 188 TYR A O 1
ATOM 1538 N N . SER A 1 189 ? -3.319 7.219 30.758 1.00 48.78 189 SER A N 1
ATOM 1539 C CA . SER A 1 189 ? -3.237 8.690 30.789 1.00 48.78 189 SER A CA 1
ATOM 1540 C C . SER A 1 189 ? -4.058 9.323 31.929 1.00 48.78 189 SER A C 1
ATOM 1542 O O . SER A 1 189 ? -4.224 10.543 31.949 1.00 48.78 189 SER A O 1
ATOM 1544 N N . LEU A 1 190 ? -4.595 8.500 32.838 1.00 43.31 190 LEU A N 1
ATOM 1545 C CA . LEU A 1 190 ? -5.358 8.870 34.039 1.00 43.31 190 LEU A CA 1
ATOM 1546 C C . LEU A 1 190 ? -4.599 8.418 35.290 1.00 43.31 190 LEU A C 1
ATOM 1548 O O . LEU A 1 190 ? -4.671 9.153 36.298 1.00 43.31 190 LEU A O 1
#